Protein AF-A0A0C3BCN3-F1 (afdb_monomer_lite)

Foldseek 3Di:
DDWDKDWDADDPVRDTLDIDTDGDDDFDWDWDAAPLQKIWIDGQQAQKIWIFHDDPSDTHTDDMDGGPFGFRDKDKDFLLQADQQQQFLIWMFTDGDPDTDIDTDHDPDDDPAGDCSSFPWGFDPDAPDDPVCVVVVDDDDGDTHGPRVVSSDPDPDPPPDPPPPPDDDDDDDDDDDDDDDDDDDDDDPPDDDDDDDDDDDDDDDDDDDDDDDDDDDDDDDDDDDDDDDDDDDDDDDDCPVVVVVVVVVVVVVVVVVVVVVVVVVVPDDDPDPDD

pLDDT: mean 74.21, std 24.0, range [30.5, 97.56]

InterPro domains:
  IPR015505 Coronin [PTHR10856] (1-265)
  IPR015943 WD40/YVTN repeat-like-containing domain superfamily [G3DSA:2.130.10.10] (1-107)

Organism: Hebeloma cylindrosporum (NCBI:txid76867)

Secondary structure (DSSP, 8-state):
-PPEEEEEE-TTT--EEEEEEEES--SPEEEEE-TTSEEEEEETT-SEEEEEEEETTEEEEEEEEE-SSPPSEEEE--GGGS-GGGTEEEEEEEEETTEEEEEEEE-----SS--TTT-PPEEPSS-SS-HHHHHTT---PPPEE-STT--S-------------PPPPPPPPP----------------PPPPPPPPPPP-----PPP----------------------------S-HHHHHHHHHHHHHHHHHHHHHHHHHHTT--------

Structure (mmCIF, N/CA/C/O backbone):
data_AF-A0A0C3BCN3-F1
#
_entry.id   AF-A0A0C3BCN3-F1
#
loop_
_atom_site.group_PDB
_atom_site.id
_atom_site.type_symbol
_atom_site.label_atom_id
_atom_site.label_alt_id
_atom_site.label_comp_id
_atom_site.label_asym_id
_atom_site.label_entity_id
_atom_site.label_seq_id
_atom_site.pdbx_PDB_ins_code
_atom_site.Cartn_x
_atom_site.Cartn_y
_atom_site.Cartn_z
_atom_site.occupancy
_atom_site.B_iso_or_equiv
_atom_site.auth_seq_id
_atom_site.auth_comp_id
_atom_site.auth_asym_id
_atom_site.auth_atom_id
_atom_site.pdbx_PDB_model_num
ATOM 1 N N . MET A 1 1 ? 2.610 22.798 -14.052 1.00 59.44 1 MET A N 1
ATOM 2 C CA . MET A 1 1 ? 2.657 21.360 -13.710 1.00 59.44 1 MET A CA 1
ATOM 3 C C . MET A 1 1 ? 1.713 21.093 -12.558 1.00 59.44 1 MET A C 1
ATOM 5 O O . MET A 1 1 ? 1.619 21.948 -11.689 1.00 59.44 1 MET A O 1
ATOM 9 N N . SER A 1 2 ? 1.041 19.941 -12.557 1.00 86.56 2 SER A N 1
ATOM 10 C CA . SER A 1 2 ? 0.299 19.433 -11.399 1.00 86.56 2 SER A CA 1
ATOM 11 C C . SER A 1 2 ? 1.211 18.481 -10.624 1.00 86.56 2 SER A C 1
ATOM 13 O O . SER A 1 2 ? 1.765 17.568 -11.228 1.00 86.56 2 SER A O 1
ATOM 15 N N . GLU A 1 3 ? 1.396 18.703 -9.325 1.00 93.75 3 GLU A N 1
ATOM 16 C CA . GLU A 1 3 ? 2.162 17.804 -8.452 1.00 93.75 3 GLU A CA 1
ATOM 17 C C . GLU A 1 3 ? 1.235 16.722 -7.882 1.00 93.75 3 GLU A C 1
ATOM 19 O O . GLU A 1 3 ? 0.098 17.007 -7.502 1.00 93.75 3 GLU A O 1
ATOM 24 N N . ARG A 1 4 ? 1.714 15.478 -7.820 1.00 95.50 4 ARG A N 1
ATOM 25 C CA . ARG A 1 4 ? 1.057 14.381 -7.106 1.00 95.50 4 ARG A CA 1
ATOM 26 C C . ARG A 1 4 ? 1.504 14.403 -5.655 1.00 95.50 4 ARG A C 1
ATOM 28 O O . ARG A 1 4 ? 2.694 14.517 -5.379 1.00 95.50 4 ARG A O 1
ATOM 35 N N . GLN A 1 5 ? 0.559 14.259 -4.738 1.00 95.44 5 GLN A N 1
ATOM 36 C CA . GLN A 1 5 ? 0.808 14.327 -3.302 1.00 95.44 5 GLN A CA 1
ATOM 37 C C . GLN A 1 5 ? 0.113 13.162 -2.595 1.00 95.44 5 GLN A C 1
ATOM 39 O O . GLN A 1 5 ? -0.879 12.628 -3.097 1.00 95.44 5 GLN A O 1
ATOM 44 N N . VAL A 1 6 ? 0.622 12.783 -1.425 1.00 95.69 6 VAL A N 1
ATOM 45 C CA . VAL A 1 6 ? -0.060 11.877 -0.493 1.00 95.69 6 VAL A CA 1
ATOM 46 C C . VAL A 1 6 ? -0.229 12.579 0.848 1.00 95.69 6 VAL A C 1
ATOM 48 O O . VAL A 1 6 ? 0.699 13.215 1.353 1.00 95.69 6 VAL A O 1
ATOM 51 N N . GLY A 1 7 ? -1.444 12.499 1.385 1.00 94.56 7 GLY A N 1
ATOM 52 C CA . GLY A 1 7 ? -1.840 13.105 2.647 1.00 94.56 7 GLY A CA 1
ATOM 53 C C . GLY A 1 7 ? -2.200 12.050 3.688 1.00 94.56 7 GLY A C 1
ATOM 54 O O . GLY A 1 7 ? -2.677 10.968 3.351 1.00 94.56 7 GLY A O 1
ATOM 55 N N . ILE A 1 8 ? -1.972 12.391 4.949 1.00 95.06 8 ILE A N 1
ATOM 56 C CA . ILE A 1 8 ? -2.384 11.644 6.135 1.00 95.06 8 ILE A CA 1
ATOM 57 C C . ILE A 1 8 ? -3.398 12.521 6.865 1.00 95.06 8 ILE A C 1
ATOM 59 O O . ILE A 1 8 ? -3.162 13.719 7.060 1.00 95.06 8 ILE A O 1
ATOM 63 N N . TRP A 1 9 ? -4.527 11.936 7.252 1.00 94.94 9 TRP A N 1
ATOM 64 C CA . TRP A 1 9 ? -5.606 12.638 7.938 1.00 94.94 9 TRP A CA 1
ATOM 65 C C . TRP A 1 9 ? -6.004 11.900 9.205 1.00 94.94 9 TRP A C 1
ATOM 67 O O . TRP A 1 9 ? -6.068 10.672 9.226 1.00 94.94 9 TRP A O 1
ATOM 77 N N . GLU A 1 10 ? -6.314 12.666 10.242 1.00 93.81 10 GLU A N 1
ATOM 78 C CA . GLU A 1 10 ? -6.920 12.150 11.462 1.00 93.81 10 GLU A CA 1
ATOM 79 C C . GLU A 1 10 ? -8.433 11.992 11.232 1.00 93.81 10 GLU A C 1
ATOM 81 O O . GLU A 1 10 ? -9.080 12.875 10.677 1.00 93.81 10 GLU A O 1
ATOM 86 N N . THR A 1 11 ? -9.007 10.836 11.573 1.00 92.06 11 THR A N 1
ATOM 87 C CA . THR A 1 11 ? -10.367 10.482 11.119 1.00 92.06 11 THR A CA 1
ATOM 88 C C . THR A 1 11 ? -11.507 11.176 11.870 1.00 92.06 11 THR A C 1
ATOM 90 O O . THR A 1 11 ? -12.579 11.345 11.293 1.00 92.06 11 THR A O 1
ATOM 93 N N . GLY A 1 12 ? -11.312 11.569 13.131 1.00 91.81 12 GLY A N 1
ATOM 94 C CA . GLY A 1 12 ? -12.350 12.186 13.956 1.00 91.81 12 GLY A CA 1
ATOM 95 C C . GLY A 1 12 ? -12.586 13.659 13.618 1.00 91.81 12 GLY A C 1
ATOM 96 O O . GLY A 1 12 ? -13.721 14.080 13.413 1.00 91.81 12 GLY A O 1
ATOM 97 N N . GLY A 1 13 ? -11.513 14.439 13.548 1.00 91.50 13 GLY A N 1
ATOM 98 C CA . GLY A 1 13 ? -11.490 15.867 13.240 1.00 91.50 13 GLY A CA 1
ATOM 99 C C . GLY A 1 13 ? -11.152 16.200 11.786 1.00 91.50 13 GLY A C 1
ATOM 100 O O . GLY A 1 13 ? -11.233 17.369 11.413 1.00 91.50 13 GLY A O 1
ATOM 101 N N . LEU A 1 14 ? -10.780 15.210 10.961 1.00 92.62 14 LEU A N 1
ATOM 102 C CA . LEU A 1 14 ? -10.383 15.381 9.550 1.00 92.62 14 LEU A CA 1
ATOM 103 C C . LEU A 1 14 ? -9.204 16.344 9.356 1.00 92.62 14 LEU A C 1
ATOM 105 O O . LEU A 1 14 ? -8.987 16.885 8.267 1.00 92.62 14 LEU A O 1
ATOM 109 N N . ALA A 1 15 ? -8.422 16.556 10.415 1.00 94.81 15 ALA A N 1
ATOM 110 C CA . ALA A 1 15 ? -7.247 17.402 10.368 1.00 94.81 15 ALA A CA 1
ATOM 111 C C . ALA A 1 15 ? -6.189 16.759 9.462 1.00 94.81 15 ALA A C 1
ATOM 113 O O . ALA A 1 15 ? -5.913 15.561 9.558 1.00 94.81 15 ALA A O 1
ATOM 114 N N . ASN A 1 16 ? -5.585 17.555 8.574 1.00 94.25 16 ASN A N 1
ATOM 115 C CA . ASN A 1 16 ? -4.431 17.101 7.806 1.00 94.25 16 ASN A CA 1
ATOM 116 C C . ASN A 1 16 ? -3.224 17.009 8.741 1.00 94.25 16 ASN A C 1
ATOM 118 O O . ASN A 1 16 ? -2.750 18.023 9.247 1.00 94.25 16 ASN A O 1
ATOM 122 N N . VAL A 1 17 ? -2.752 15.787 8.960 1.00 94.12 17 VAL A N 1
ATOM 123 C CA . VAL A 1 17 ? -1.605 15.486 9.820 1.00 94.12 17 VAL A CA 1
ATOM 124 C C . VAL A 1 17 ? -0.315 15.798 9.073 1.00 94.12 17 VAL A C 1
ATOM 126 O O . VAL A 1 17 ? 0.560 16.512 9.560 1.00 94.12 17 VAL A O 1
ATOM 129 N N . LYS A 1 18 ? -0.215 15.295 7.840 1.00 93.00 18 LYS A N 1
ATOM 130 C CA . LYS A 1 18 ? 0.952 15.481 6.984 1.00 93.00 18 LYS A CA 1
ATOM 131 C C . LYS A 1 18 ? 0.544 15.400 5.525 1.00 93.00 18 LYS A C 1
ATOM 133 O O . LYS A 1 18 ? -0.332 14.621 5.1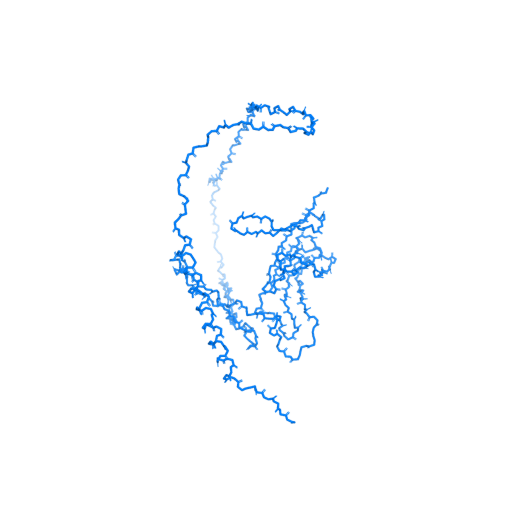67 1.00 93.00 18 LYS A O 1
ATOM 138 N N . THR A 1 19 ? 1.224 16.157 4.675 1.00 94.81 19 THR A N 1
ATOM 139 C CA . THR A 1 19 ? 1.173 15.989 3.221 1.00 94.81 19 THR A CA 1
ATOM 140 C C . THR A 1 19 ? 2.598 15.989 2.689 1.00 94.81 19 THR A C 1
ATOM 142 O O . THR A 1 19 ? 3.406 16.827 3.096 1.00 94.81 19 THR A O 1
ATOM 145 N N . ILE A 1 20 ? 2.920 15.039 1.813 1.00 93.94 20 ILE A N 1
ATOM 146 C CA . ILE A 1 20 ? 4.212 14.964 1.123 1.00 93.94 20 ILE A CA 1
ATOM 147 C C . ILE A 1 20 ? 3.994 14.977 -0.394 1.00 93.94 20 ILE A C 1
ATOM 149 O O . ILE A 1 20 ? 3.036 14.390 -0.904 1.00 93.94 20 ILE A O 1
ATOM 153 N N . GLY A 1 21 ? 4.886 15.662 -1.108 1.00 94.06 21 GLY A N 1
ATOM 154 C CA . GLY A 1 21 ? 4.956 15.634 -2.567 1.00 94.06 21 GLY A CA 1
ATOM 155 C C . GLY A 1 21 ? 5.608 14.347 -3.068 1.00 94.06 21 GLY A C 1
ATOM 156 O O . GLY A 1 21 ? 6.519 13.820 -2.432 1.00 94.06 21 GLY A O 1
ATOM 157 N N . LEU A 1 22 ? 5.122 13.829 -4.195 1.00 93.50 22 LEU A N 1
ATOM 158 C CA . LEU A 1 22 ? 5.608 12.598 -4.820 1.00 93.50 22 LEU A CA 1
ATOM 159 C C . LEU A 1 22 ? 6.410 12.907 -6.088 1.00 93.50 22 LEU A C 1
ATOM 161 O O . LEU A 1 22 ? 7.619 12.703 -6.128 1.00 93.50 22 LEU A O 1
ATOM 165 N N . ASP A 1 23 ? 5.734 13.375 -7.140 1.00 92.12 23 ASP A N 1
ATOM 166 C CA . ASP A 1 23 ? 6.335 13.780 -8.414 1.00 92.12 23 ASP A CA 1
ATOM 167 C C . ASP A 1 23 ? 5.347 14.628 -9.240 1.00 92.12 23 ASP A C 1
ATOM 169 O O . ASP A 1 23 ? 4.285 15.009 -8.756 1.00 92.12 23 ASP A O 1
ATOM 173 N N . GLN A 1 24 ? 5.689 14.944 -10.492 1.00 92.62 24 GLN A N 1
ATOM 174 C CA . GLN A 1 24 ? 4.883 15.797 -11.380 1.00 92.62 24 GLN A CA 1
ATOM 175 C C . GLN A 1 24 ? 4.192 15.016 -12.512 1.00 92.62 24 GLN A C 1
ATOM 177 O O . GLN A 1 24 ? 3.897 15.575 -13.571 1.00 92.62 24 GLN A O 1
ATOM 182 N N . SER A 1 25 ? 3.966 13.714 -12.323 1.00 90.12 25 SER A N 1
ATOM 183 C CA . SER A 1 25 ? 3.308 12.869 -13.328 1.00 90.12 25 SER A CA 1
ATOM 184 C C . SER A 1 25 ? 1.788 13.065 -13.315 1.00 90.12 25 SER A C 1
ATOM 186 O O . SER A 1 25 ? 1.208 13.515 -12.332 1.00 90.12 25 SER A O 1
ATOM 188 N N . ALA A 1 26 ? 1.114 12.696 -14.406 1.00 88.94 26 ALA A N 1
ATOM 189 C CA . ALA A 1 26 ? -0.340 12.855 -14.529 1.00 88.94 26 ALA A CA 1
ATOM 190 C C . ALA A 1 26 ? -1.153 11.634 -14.049 1.00 88.94 26 ALA A C 1
ATOM 192 O O . ALA A 1 26 ? -2.366 11.734 -13.874 1.00 88.94 26 ALA A O 1
ATOM 193 N N . GLY A 1 27 ? -0.515 10.472 -13.868 1.00 88.88 27 GLY A N 1
ATOM 194 C CA . GLY A 1 27 ? -1.201 9.234 -13.490 1.00 88.88 27 GLY A CA 1
ATOM 195 C C . GLY A 1 27 ? -1.770 9.293 -12.071 1.00 88.88 27 GLY A C 1
ATOM 196 O O . GLY A 1 27 ? -1.086 9.717 -11.140 1.00 88.88 27 GLY A O 1
ATOM 197 N N . VAL A 1 28 ? -3.006 8.825 -11.877 1.00 93.06 28 VAL A N 1
ATOM 198 C CA . VAL A 1 28 ? -3.598 8.693 -10.534 1.00 93.06 28 VAL A CA 1
ATOM 199 C C . VAL A 1 28 ? -2.822 7.643 -9.742 1.00 93.06 28 VAL A C 1
ATOM 201 O O . VAL A 1 28 ? -2.705 6.501 -10.190 1.00 93.06 28 VAL A O 1
ATOM 204 N N . VAL A 1 29 ? -2.312 8.029 -8.572 1.00 94.56 29 VAL A N 1
ATOM 205 C CA . VAL A 1 29 ? -1.591 7.136 -7.655 1.00 94.56 29 VAL A CA 1
ATOM 206 C C . VAL A 1 29 ? -2.593 6.299 -6.868 1.00 94.56 29 VAL A C 1
ATOM 208 O O . VAL A 1 29 ? -3.535 6.833 -6.288 1.00 94.56 29 VAL A O 1
ATOM 211 N N . MET A 1 30 ? -2.378 4.987 -6.837 1.00 95.31 30 MET A N 1
ATOM 212 C CA . MET A 1 30 ? -3.157 4.044 -6.042 1.00 95.31 30 MET A CA 1
ATOM 213 C C . MET A 1 30 ? -2.364 3.671 -4.780 1.00 95.31 30 MET A C 1
ATOM 215 O O . MET A 1 30 ? -1.216 3.232 -4.910 1.00 95.31 30 MET A O 1
ATOM 219 N N . PRO A 1 31 ? -2.948 3.844 -3.580 1.00 96.25 31 PRO A N 1
ATOM 220 C CA . PRO A 1 31 ? -2.337 3.412 -2.333 1.00 96.25 31 PRO A CA 1
ATOM 221 C C . PRO A 1 31 ? -2.642 1.939 -2.038 1.00 96.25 31 PRO A C 1
ATOM 223 O O . PRO A 1 31 ? -3.787 1.498 -2.136 1.00 96.25 31 PRO A O 1
ATOM 226 N N . PHE A 1 32 ? -1.626 1.193 -1.612 1.00 96.56 32 PHE A N 1
ATOM 227 C CA . PHE A 1 32 ? -1.753 -0.173 -1.110 1.00 96.56 32 PHE A CA 1
ATOM 228 C C . PHE A 1 32 ? -1.087 -0.263 0.261 1.00 96.56 32 PHE A C 1
ATOM 230 O O . PHE A 1 32 ? 0.132 -0.160 0.387 1.00 96.56 32 PHE A O 1
ATOM 237 N N . TRP A 1 33 ? -1.907 -0.427 1.294 1.00 95.19 33 TRP A N 1
ATOM 238 C CA . TRP A 1 33 ? -1.451 -0.554 2.674 1.00 95.19 33 TRP A CA 1
ATOM 239 C C . TRP A 1 33 ? -1.149 -2.010 3.024 1.00 95.19 33 TRP A C 1
ATOM 241 O O . TRP A 1 33 ? -1.854 -2.922 2.586 1.00 95.19 33 TRP A O 1
ATOM 251 N N . THR A 1 34 ? -0.139 -2.225 3.861 1.00 92.75 34 THR A N 1
ATOM 252 C CA . THR A 1 34 ? 0.204 -3.541 4.411 1.00 92.75 34 THR A CA 1
ATOM 253 C C . THR A 1 34 ? 0.256 -3.485 5.932 1.00 92.75 34 THR A C 1
ATOM 255 O O . THR A 1 34 ? 0.581 -2.448 6.502 1.00 92.75 34 THR A O 1
ATOM 258 N N . ASP A 1 35 ? -0.004 -4.600 6.624 1.00 87.94 35 ASP A N 1
ATOM 259 C CA . ASP A 1 35 ? 0.036 -4.607 8.096 1.00 87.94 35 ASP A CA 1
ATOM 260 C C . ASP A 1 35 ? 1.471 -4.524 8.679 1.00 87.94 35 ASP A C 1
ATOM 262 O O . ASP A 1 35 ? 1.653 -4.737 9.869 1.00 87.94 35 ASP A O 1
ATOM 266 N N . ASN A 1 36 ? 2.496 -4.276 7.851 1.00 90.56 36 ASN A N 1
ATOM 267 C CA . ASN A 1 36 ? 3.863 -3.939 8.285 1.00 90.56 36 ASN A CA 1
ATOM 268 C C . ASN A 1 36 ? 4.066 -2.419 8.349 1.00 90.56 36 ASN A C 1
ATOM 270 O O . ASN A 1 36 ? 5.195 -1.953 8.332 1.00 90.56 36 ASN A O 1
ATOM 274 N N . ASN A 1 37 ? 2.971 -1.651 8.337 1.00 94.25 37 ASN A N 1
ATOM 275 C CA . ASN A 1 37 ? 2.967 -0.194 8.237 1.00 94.25 37 ASN A CA 1
ATOM 276 C C . ASN A 1 37 ? 3.669 0.336 6.980 1.00 94.25 37 ASN A C 1
ATOM 278 O O . ASN A 1 37 ? 4.135 1.468 6.957 1.00 94.25 37 ASN A O 1
ATOM 282 N N . ILE A 1 38 ? 3.725 -0.462 5.910 1.00 96.12 38 ILE A N 1
ATOM 283 C CA . ILE A 1 38 ? 4.302 -0.032 4.636 1.00 96.12 38 ILE A CA 1
ATOM 284 C C . ILE A 1 38 ? 3.177 0.330 3.674 1.00 96.12 38 ILE A C 1
ATOM 286 O O . ILE A 1 38 ? 2.283 -0.483 3.400 1.00 96.12 38 ILE A O 1
ATOM 290 N N . LEU A 1 39 ? 3.257 1.546 3.143 1.00 97.25 39 LEU A N 1
ATOM 291 C CA . LEU A 1 39 ? 2.395 2.089 2.107 1.00 97.25 39 LEU A CA 1
ATOM 292 C C . LEU A 1 39 ? 3.103 2.008 0.755 1.00 97.25 39 LEU A C 1
ATOM 294 O O . LEU A 1 39 ? 4.073 2.725 0.517 1.00 97.25 39 LEU A O 1
ATOM 298 N N . PHE A 1 40 ? 2.579 1.188 -0.151 1.00 97.50 40 PHE A N 1
ATOM 299 C CA . PHE A 1 40 ? 3.011 1.139 -1.544 1.00 97.50 40 PHE A CA 1
ATOM 300 C C . PHE A 1 40 ? 2.161 2.092 -2.385 1.00 97.50 40 PHE A C 1
ATOM 302 O O . PHE A 1 40 ? 0.932 2.079 -2.317 1.00 97.50 40 PHE A O 1
ATOM 309 N N . LEU A 1 41 ? 2.816 2.903 -3.205 1.00 96.56 41 LEU A N 1
ATOM 310 C CA . LEU A 1 41 ? 2.214 3.890 -4.086 1.00 96.56 41 LEU A CA 1
ATOM 311 C C . LEU A 1 41 ? 2.597 3.581 -5.525 1.00 96.56 41 LEU A C 1
ATOM 313 O O . LEU A 1 41 ? 3.779 3.550 -5.875 1.00 96.56 41 LEU A O 1
ATOM 317 N N . ALA A 1 42 ? 1.592 3.392 -6.373 1.00 95.31 42 ALA A N 1
ATOM 318 C CA . ALA A 1 42 ? 1.829 3.186 -7.793 1.00 95.31 42 ALA A CA 1
ATOM 319 C C . ALA A 1 42 ? 0.643 3.670 -8.627 1.00 95.31 42 ALA A C 1
ATOM 321 O O . ALA A 1 42 ? -0.509 3.430 -8.270 1.00 95.31 42 ALA A O 1
ATOM 322 N N . GLY A 1 43 ? 0.902 4.338 -9.749 1.00 93.19 43 GLY A N 1
ATOM 323 C CA . GLY A 1 43 ? -0.136 4.836 -10.647 1.00 93.19 43 GLY A CA 1
ATOM 324 C C . GLY A 1 43 ? -0.192 4.087 -11.969 1.00 93.19 43 GLY A C 1
ATOM 325 O O . GLY A 1 43 ? 0.789 3.501 -12.422 1.00 93.19 43 GLY A O 1
ATOM 326 N N . LYS A 1 44 ? -1.356 4.070 -12.619 1.00 92.75 44 LYS A N 1
ATOM 327 C CA . LYS A 1 44 ? -1.438 3.556 -13.996 1.00 92.75 44 LYS A CA 1
ATOM 328 C C . LYS A 1 44 ? -0.597 4.444 -14.914 1.00 92.75 44 LYS A C 1
ATOM 330 O O . LYS A 1 44 ? -0.705 5.664 -14.844 1.00 92.75 44 LYS A O 1
ATOM 335 N N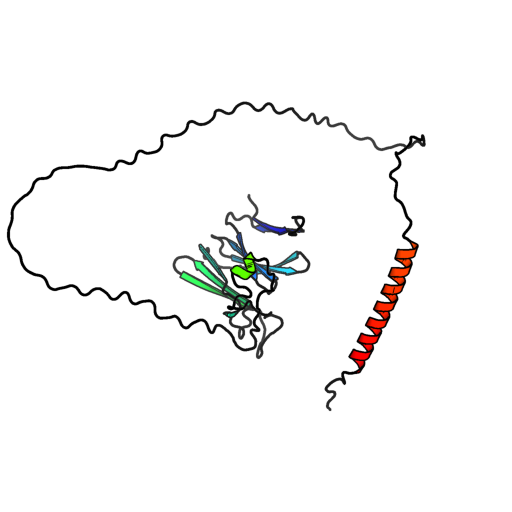 . GLY A 1 45 ? 0.199 3.827 -15.778 1.00 93.12 45 GLY A N 1
ATOM 336 C CA . GLY A 1 45 ? 1.165 4.515 -16.634 1.00 93.12 45 GLY A CA 1
ATOM 337 C C . GLY A 1 45 ? 2.532 4.742 -15.984 1.00 93.12 45 GLY A C 1
ATOM 338 O O . GLY A 1 45 ? 3.474 5.050 -16.707 1.00 93.12 45 GLY A O 1
ATOM 339 N N . ASP A 1 46 ? 2.669 4.538 -14.671 1.00 92.75 46 ASP A N 1
ATOM 340 C CA . ASP A 1 46 ? 3.966 4.621 -14.001 1.00 92.75 46 ASP A CA 1
ATOM 341 C C . ASP A 1 46 ? 4.785 3.345 -14.259 1.00 92.75 46 ASP A C 1
ATOM 343 O O . ASP A 1 46 ? 4.242 2.242 -14.372 1.00 92.75 46 ASP A O 1
ATOM 347 N N . GLY A 1 47 ? 6.106 3.494 -14.355 1.00 91.81 47 GLY A N 1
ATOM 348 C CA . GLY A 1 47 ? 7.044 2.368 -14.409 1.00 91.81 47 GLY A CA 1
ATOM 349 C C . GLY A 1 47 ? 7.566 1.950 -13.032 1.00 91.81 47 GLY A C 1
ATOM 350 O O . GLY A 1 47 ? 8.170 0.888 -12.899 1.00 91.81 47 GLY A O 1
ATOM 351 N N . ASN A 1 48 ? 7.345 2.769 -12.002 1.00 94.19 48 ASN A N 1
ATOM 352 C CA . ASN A 1 48 ? 7.864 2.551 -10.659 1.00 94.19 48 ASN A CA 1
ATOM 353 C C . ASN A 1 48 ? 6.769 2.328 -9.608 1.00 94.19 48 ASN A C 1
ATOM 355 O O . ASN A 1 48 ? 5.618 2.733 -9.764 1.00 94.19 48 ASN A O 1
ATOM 359 N N . ILE A 1 49 ? 7.168 1.687 -8.511 1.00 96.19 49 ILE A N 1
ATOM 360 C CA . ILE A 1 49 ? 6.369 1.499 -7.300 1.00 96.19 49 ILE A CA 1
ATOM 361 C C . ILE A 1 49 ? 7.191 2.071 -6.154 1.00 96.19 49 ILE A C 1
ATOM 363 O O . ILE A 1 49 ? 8.258 1.545 -5.844 1.00 96.19 49 ILE A O 1
ATOM 367 N N . ARG A 1 50 ? 6.704 3.141 -5.531 1.00 96.19 50 ARG A N 1
ATOM 368 C CA . ARG A 1 50 ? 7.357 3.758 -4.369 1.00 96.19 50 ARG A CA 1
ATOM 369 C C . ARG A 1 50 ? 6.767 3.185 -3.103 1.00 96.19 50 ARG A C 1
ATOM 371 O O . ARG A 1 50 ? 5.570 2.907 -3.076 1.00 96.19 50 ARG A O 1
ATOM 378 N N . TYR A 1 51 ? 7.561 3.039 -2.059 1.00 97.06 51 TYR A N 1
ATOM 379 C CA . TYR A 1 51 ? 7.039 2.579 -0.783 1.00 97.06 51 TYR A CA 1
ATOM 380 C C . TYR A 1 51 ? 7.628 3.351 0.384 1.00 97.06 51 TYR A C 1
ATOM 382 O O . TYR A 1 51 ? 8.781 3.784 0.372 1.00 97.06 51 TYR A O 1
ATOM 390 N N . TYR A 1 52 ? 6.769 3.551 1.375 1.00 97.38 52 TYR A N 1
ATOM 391 C CA . TYR A 1 52 ? 7.029 4.360 2.549 1.00 97.38 52 TYR A CA 1
ATOM 392 C C . TYR A 1 52 ? 6.679 3.552 3.787 1.00 97.38 52 TYR A C 1
ATOM 394 O O . TYR A 1 52 ? 5.657 2.870 3.801 1.00 97.38 52 TYR A O 1
ATOM 402 N N . GLU A 1 53 ? 7.497 3.655 4.820 1.00 96.44 53 GLU A N 1
ATOM 403 C CA . GLU A 1 53 ? 7.155 3.192 6.157 1.00 96.44 53 GLU A CA 1
ATOM 404 C C . GLU A 1 53 ? 6.389 4.296 6.880 1.00 96.44 53 GLU A C 1
ATOM 406 O O . GLU A 1 53 ? 6.788 5.460 6.862 1.00 96.44 53 GLU A O 1
ATOM 411 N N . TYR A 1 54 ? 5.263 3.942 7.481 1.00 95.94 54 TYR A N 1
ATOM 412 C CA . TYR A 1 54 ? 4.514 4.820 8.357 1.00 95.94 54 TYR A CA 1
ATOM 413 C C . TYR A 1 54 ? 4.950 4.584 9.796 1.00 95.94 54 TYR A C 1
ATOM 415 O O . TYR A 1 54 ? 4.706 3.516 10.357 1.00 95.94 54 TYR A O 1
ATOM 423 N N . ASP A 1 55 ? 5.543 5.606 10.394 1.00 95.00 55 ASP A N 1
ATOM 424 C CA . ASP A 1 55 ? 5.874 5.620 11.810 1.00 95.00 55 ASP A CA 1
ATOM 425 C C . ASP A 1 55 ? 5.681 7.031 12.368 1.00 95.00 55 ASP A C 1
ATOM 427 O O . ASP A 1 55 ? 5.900 8.021 11.667 1.00 95.00 55 ASP A O 1
ATOM 431 N N . SER A 1 56 ? 5.241 7.128 13.624 1.00 93.25 56 SER A N 1
ATOM 432 C CA . SER A 1 56 ? 5.111 8.403 14.344 1.00 93.25 56 SER A CA 1
ATOM 433 C C . SER A 1 56 ? 4.422 9.513 13.521 1.00 93.25 56 SER A C 1
ATOM 435 O O . SER A 1 56 ? 4.937 10.626 13.382 1.00 93.25 56 SER A O 1
ATOM 437 N N . ASP A 1 57 ? 3.271 9.188 12.918 1.00 90.94 57 ASP A N 1
ATOM 438 C CA . ASP A 1 57 ? 2.450 10.090 12.091 1.00 90.94 57 ASP A CA 1
ATOM 439 C C . ASP A 1 57 ? 3.146 10.665 10.840 1.00 90.94 57 ASP A C 1
ATOM 441 O O . ASP A 1 57 ? 2.708 11.656 10.246 1.00 90.94 57 ASP A O 1
ATOM 445 N N . THR A 1 58 ? 4.228 10.020 10.398 1.00 93.00 58 THR A N 1
ATOM 446 C CA . THR A 1 58 ? 5.038 10.432 9.251 1.00 93.00 58 THR A CA 1
ATOM 447 C C . THR A 1 58 ? 5.281 9.263 8.296 1.00 93.00 58 THR A C 1
ATOM 449 O O . THR A 1 58 ? 5.393 8.111 8.698 1.00 93.00 58 THR A O 1
ATOM 452 N N . LEU A 1 59 ? 5.362 9.569 6.997 1.00 95.50 59 LEU A N 1
ATOM 453 C CA . LEU A 1 59 ? 5.782 8.623 5.962 1.00 95.50 59 LEU A CA 1
ATOM 454 C C . LEU A 1 59 ? 7.275 8.798 5.677 1.00 95.50 59 LEU A C 1
ATOM 456 O O . LEU A 1 59 ? 7.694 9.828 5.142 1.00 95.50 59 LEU A O 1
ATOM 460 N N . TYR A 1 60 ? 8.061 7.779 5.996 1.00 95.56 60 TYR A N 1
ATOM 461 C CA . TYR A 1 60 ? 9.484 7.690 5.698 1.00 95.56 60 TYR A CA 1
ATOM 462 C C . TYR A 1 60 ? 9.681 6.952 4.381 1.00 95.56 60 TYR A C 1
ATOM 464 O O . TYR A 1 60 ? 9.213 5.830 4.214 1.00 95.56 60 TYR A O 1
ATOM 472 N N . ALA A 1 61 ? 10.349 7.583 3.416 1.00 95.44 61 ALA A N 1
ATOM 473 C CA . ALA A 1 61 ? 10.654 6.930 2.148 1.00 95.44 61 ALA A CA 1
ATOM 474 C C . ALA A 1 61 ? 11.609 5.755 2.391 1.00 95.44 61 ALA A C 1
ATOM 476 O O . ALA A 1 61 ? 12.679 5.951 2.964 1.00 95.44 61 ALA A O 1
ATOM 477 N N . LEU A 1 62 ? 11.216 4.559 1.950 1.00 95.25 62 LEU A N 1
ATOM 478 C CA . LEU A 1 62 ? 12.065 3.376 2.017 1.00 95.25 62 LEU A CA 1
ATOM 479 C C . LEU A 1 62 ? 12.894 3.274 0.738 1.00 95.25 62 LEU A C 1
ATOM 481 O O . LEU A 1 62 ? 14.092 3.534 0.755 1.00 95.25 62 LEU A O 1
ATOM 485 N N . ASP A 1 63 ? 12.248 2.917 -0.371 1.00 95.81 63 ASP A N 1
ATOM 486 C CA . ASP A 1 63 ? 12.883 2.767 -1.679 1.00 95.81 63 ASP A CA 1
ATOM 487 C C . ASP A 1 63 ? 11.802 2.733 -2.785 1.00 95.81 63 ASP A C 1
ATOM 489 O O . ASP A 1 63 ? 10.600 2.898 -2.527 1.00 95.81 63 ASP A O 1
ATOM 493 N N . GLU A 1 64 ? 12.218 2.565 -4.037 1.00 95.25 64 GLU A N 1
ATOM 494 C CA . GLU A 1 64 ? 11.332 2.413 -5.181 1.00 95.25 64 GLU A CA 1
ATOM 495 C C . GLU A 1 64 ? 11.757 1.263 -6.102 1.00 95.25 64 GLU A C 1
ATOM 497 O O . GLU A 1 64 ? 12.888 1.171 -6.578 1.00 95.25 64 GLU A O 1
ATOM 502 N N . HIS A 1 65 ? 10.797 0.408 -6.448 1.00 96.12 65 HIS A N 1
ATOM 503 C CA . HIS A 1 65 ? 10.976 -0.547 -7.532 1.00 96.12 65 HIS A CA 1
ATOM 504 C C . HIS A 1 65 ? 10.856 0.198 -8.862 1.00 96.12 65 HIS A C 1
ATOM 506 O O . HIS A 1 65 ? 9.871 0.903 -9.074 1.00 96.12 65 HIS A O 1
ATOM 512 N N . LYS A 1 66 ? 11.819 0.026 -9.774 1.00 94.69 66 LYS A N 1
ATOM 513 C CA . LYS A 1 66 ? 11.836 0.671 -11.096 1.00 94.69 66 LYS A CA 1
ATOM 514 C C . LYS A 1 66 ? 11.723 -0.359 -12.207 1.00 94.69 66 LYS A C 1
ATOM 516 O O . LYS A 1 66 ? 12.453 -1.343 -12.225 1.00 94.69 66 LYS A O 1
ATOM 521 N N . SER A 1 67 ? 10.878 -0.064 -13.183 1.00 92.62 67 SER A N 1
ATOM 522 C CA . SER A 1 67 ? 10.750 -0.813 -14.426 1.00 92.62 67 SER A CA 1
ATOM 523 C C . SER A 1 67 ? 10.549 0.161 -15.588 1.00 92.62 67 SER A C 1
ATOM 525 O O . SER A 1 67 ? 9.990 1.245 -15.416 1.00 92.62 67 SER A O 1
ATOM 527 N N . SER A 1 68 ? 11.017 -0.212 -16.779 1.00 92.50 68 SER A N 1
ATOM 528 C CA . SER A 1 68 ? 10.772 0.549 -18.011 1.00 92.50 68 SER A CA 1
ATOM 529 C C . SER A 1 68 ? 9.329 0.421 -18.492 1.00 92.50 68 SER A C 1
ATOM 531 O O . SER A 1 68 ? 8.827 1.301 -19.187 1.00 92.50 68 SER A O 1
ATOM 533 N N . GLU A 1 69 ? 8.664 -0.677 -18.129 1.00 93.75 69 GLU A N 1
ATOM 534 C CA . GLU A 1 69 ? 7.345 -1.014 -18.643 1.00 93.75 69 GLU A CA 1
ATOM 535 C C . GLU A 1 69 ? 6.247 -0.332 -17.819 1.00 93.75 69 GLU A C 1
ATOM 537 O O . GLU A 1 69 ? 6.121 -0.624 -16.620 1.00 93.75 69 GLU A O 1
ATOM 542 N N . PRO A 1 70 ? 5.414 0.528 -18.434 1.00 94.00 70 PRO A N 1
ATOM 543 C CA . PRO A 1 70 ? 4.341 1.212 -17.730 1.00 94.00 70 PRO A CA 1
ATOM 544 C C . PRO A 1 70 ? 3.258 0.218 -17.304 1.00 94.00 70 PRO A C 1
ATOM 546 O O . PRO A 1 70 ? 2.761 -0.588 -18.101 1.00 94.00 70 PRO A O 1
ATOM 549 N N . GLN A 1 71 ? 2.842 0.290 -16.043 1.00 94.50 71 GLN A N 1
ATOM 550 C CA . GLN A 1 71 ? 1.804 -0.595 -15.524 1.00 94.50 71 GLN A CA 1
ATOM 551 C C . GLN A 1 71 ? 0.399 -0.164 -15.974 1.00 94.50 71 GLN A C 1
ATOM 553 O O . GLN A 1 71 ? 0.023 1.007 -15.917 1.00 94.50 71 GLN A O 1
ATOM 558 N N . ARG A 1 72 ? -0.428 -1.128 -16.384 1.00 94.50 72 ARG A N 1
ATOM 559 C CA . ARG A 1 72 ? -1.859 -0.943 -16.703 1.00 94.50 72 ARG A CA 1
ATOM 560 C C . ARG A 1 72 ? -2.758 -1.129 -15.480 1.00 94.50 72 ARG A C 1
ATOM 562 O O . ARG A 1 72 ? -3.877 -0.617 -15.435 1.00 94.50 72 ARG A O 1
ATOM 569 N N . GLY A 1 73 ? -2.264 -1.858 -14.487 1.00 93.06 73 GLY A N 1
ATOM 570 C CA . GLY A 1 73 ? -2.936 -2.145 -13.230 1.00 93.06 73 GLY A CA 1
ATOM 571 C C . GLY A 1 73 ? -2.040 -2.981 -12.329 1.00 93.06 73 GLY A C 1
ATOM 572 O O . GLY A 1 73 ? -1.024 -3.512 -12.777 1.00 93.06 73 GLY A O 1
ATOM 573 N N . MET A 1 74 ? -2.418 -3.081 -11.060 1.00 94.25 74 MET A N 1
ATOM 574 C CA . MET A 1 74 ? -1.672 -3.843 -10.072 1.00 94.25 74 MET A CA 1
ATOM 575 C C . MET A 1 74 ? -2.594 -4.279 -8.936 1.00 94.25 74 MET A C 1
ATOM 577 O O . MET A 1 74 ? -3.538 -3.566 -8.593 1.00 94.25 74 MET A O 1
ATOM 581 N N . CYS A 1 75 ? -2.304 -5.430 -8.345 1.00 95.75 75 CYS A N 1
ATOM 582 C CA . CYS A 1 75 ? -2.876 -5.854 -7.074 1.00 95.75 75 CYS A CA 1
ATOM 583 C C . CYS A 1 75 ? -1.793 -6.473 -6.192 1.00 95.75 75 CYS A C 1
ATOM 585 O O . CYS A 1 75 ? -0.751 -6.899 -6.689 1.00 95.75 75 CYS A O 1
ATOM 587 N N . PHE A 1 76 ? -2.048 -6.524 -4.889 1.00 95.75 76 PHE A N 1
ATOM 588 C CA . PHE A 1 76 ? -1.168 -7.177 -3.929 1.00 95.75 76 PHE A CA 1
ATOM 589 C C . PHE A 1 76 ? -1.752 -8.515 -3.494 1.00 95.75 76 PHE A C 1
ATOM 591 O O . PHE A 1 76 ? -2.961 -8.664 -3.310 1.00 95.75 76 PHE A O 1
ATOM 598 N N . LEU A 1 77 ? -0.869 -9.493 -3.336 1.00 94.62 77 LEU A N 1
ATOM 599 C CA . LEU A 1 77 ? -1.198 -10.803 -2.810 1.00 94.62 77 LEU A CA 1
ATOM 600 C C . LEU A 1 77 ? -1.522 -10.693 -1.305 1.00 94.62 77 LEU A C 1
ATOM 602 O O . LEU A 1 77 ? -0.823 -9.970 -0.589 1.00 94.62 77 LEU A O 1
ATOM 606 N N . PRO A 1 78 ? -2.548 -11.400 -0.790 1.00 92.94 78 PRO A N 1
ATOM 607 C CA . PRO A 1 78 ? -2.822 -11.420 0.641 1.00 92.94 78 PRO A CA 1
ATOM 608 C C . PRO A 1 78 ? -1.646 -12.018 1.414 1.00 92.94 78 PRO A C 1
ATOM 610 O O . PRO A 1 78 ? -1.031 -12.992 0.980 1.00 92.94 78 PRO A O 1
ATOM 613 N N . ARG A 1 79 ? -1.393 -11.490 2.615 1.00 90.44 79 ARG A N 1
ATOM 614 C CA . ARG A 1 79 ? -0.249 -11.876 3.454 1.00 90.44 79 ARG A CA 1
ATOM 615 C C . ARG A 1 79 ? -0.129 -13.385 3.697 1.00 90.44 79 ARG A C 1
ATOM 617 O O . ARG A 1 79 ? 0.968 -13.924 3.648 1.00 90.44 79 ARG A O 1
ATOM 624 N N . ARG A 1 80 ? -1.256 -14.078 3.898 1.00 91.06 80 ARG A N 1
ATOM 625 C CA . ARG A 1 80 ? -1.304 -15.542 4.106 1.00 91.06 80 ARG A CA 1
ATOM 626 C C . ARG A 1 80 ? -0.745 -16.362 2.938 1.00 91.06 80 ARG A C 1
ATOM 628 O O . ARG A 1 80 ? -0.556 -17.560 3.085 1.00 91.06 80 ARG A O 1
ATOM 635 N N . ALA A 1 81 ? -0.542 -15.747 1.778 1.00 91.06 81 ALA A N 1
ATOM 636 C CA . ALA A 1 81 ? -0.044 -16.395 0.573 1.00 91.06 81 ALA A CA 1
ATOM 637 C C . ALA A 1 81 ? 1.403 -15.994 0.229 1.00 91.06 81 ALA A C 1
ATOM 639 O O . ALA A 1 81 ? 1.920 -16.415 -0.806 1.00 91.06 81 ALA A O 1
ATOM 640 N N . LEU A 1 82 ? 2.037 -15.155 1.054 1.00 92.19 82 LEU A N 1
ATOM 641 C CA . LEU A 1 82 ? 3.427 -14.749 0.873 1.00 92.19 82 LEU A CA 1
ATOM 642 C C . LEU A 1 82 ? 4.378 -15.874 1.272 1.00 92.19 82 LEU A C 1
ATOM 644 O O . LEU A 1 82 ? 4.060 -16.733 2.098 1.00 92.19 82 LEU A O 1
ATOM 648 N N . ARG A 1 83 ? 5.575 -15.857 0.690 1.00 91.44 83 ARG A N 1
ATOM 649 C CA . ARG A 1 83 ? 6.613 -16.832 0.993 1.00 91.44 83 ARG A CA 1
ATOM 650 C C . ARG A 1 83 ? 7.449 -16.375 2.185 1.00 91.44 83 ARG A C 1
ATOM 652 O O . ARG A 1 83 ? 8.433 -15.654 2.056 1.00 91.44 83 ARG A O 1
ATOM 659 N N . ILE A 1 84 ? 7.072 -16.887 3.348 1.00 90.25 84 ILE A N 1
ATOM 660 C CA . ILE A 1 84 ? 7.698 -16.581 4.639 1.00 90.25 84 ILE A CA 1
ATOM 661 C C . ILE A 1 84 ? 9.186 -16.963 4.669 1.00 90.25 84 ILE A C 1
ATOM 663 O O . ILE A 1 84 ? 9.998 -16.211 5.200 1.00 90.25 84 ILE A O 1
ATOM 667 N N . ALA A 1 85 ? 9.548 -18.096 4.054 1.00 88.38 85 ALA A N 1
ATOM 668 C CA . ALA A 1 85 ? 10.929 -18.586 3.998 1.00 88.38 85 ALA A CA 1
ATOM 669 C C . ALA A 1 85 ? 11.894 -17.608 3.303 1.00 88.38 85 ALA A C 1
ATOM 671 O O . ALA A 1 85 ? 13.060 -17.535 3.672 1.00 88.38 85 ALA A O 1
ATOM 672 N N . ASP A 1 86 ? 11.396 -16.813 2.352 1.00 90.81 86 ASP A N 1
ATOM 673 C CA . ASP A 1 86 ? 12.206 -15.846 1.604 1.00 90.81 86 ASP A CA 1
ATOM 674 C C . ASP A 1 86 ? 12.161 -14.446 2.245 1.00 90.81 86 ASP A C 1
ATOM 676 O O . ASP A 1 86 ? 12.590 -13.484 1.620 1.00 90.81 86 ASP A O 1
ATOM 680 N N . CYS A 1 87 ? 11.610 -14.294 3.458 1.00 93.31 87 CYS A N 1
ATOM 681 C CA . CYS A 1 87 ? 11.348 -12.988 4.086 1.00 93.31 87 CYS A CA 1
ATOM 682 C C . CYS A 1 87 ? 10.523 -12.036 3.194 1.00 93.31 87 CYS A C 1
ATOM 684 O O . CYS A 1 87 ? 10.726 -10.818 3.193 1.00 93.31 87 CYS A O 1
ATOM 686 N N . GLU A 1 88 ? 9.592 -12.590 2.413 1.00 94.12 88 GLU A N 1
ATOM 687 C CA . GLU A 1 88 ? 8.731 -11.818 1.523 1.00 94.12 88 GLU A CA 1
ATOM 688 C C . GLU A 1 88 ? 7.602 -11.135 2.305 1.00 94.12 88 GLU A C 1
ATOM 690 O O . GLU A 1 88 ? 6.692 -11.793 2.807 1.00 94.12 88 GLU A O 1
ATOM 695 N N . ILE A 1 89 ? 7.626 -9.804 2.361 1.00 94.56 89 ILE A N 1
ATOM 696 C CA . ILE A 1 89 ? 6.649 -8.997 3.112 1.00 94.56 89 ILE A CA 1
ATOM 697 C C . ILE A 1 89 ? 5.470 -8.518 2.264 1.00 94.56 89 ILE A C 1
ATOM 699 O O . ILE A 1 89 ? 4.416 -8.176 2.804 1.00 94.56 89 ILE A O 1
ATOM 703 N N . ALA A 1 90 ? 5.631 -8.498 0.942 1.00 95.94 90 ALA A N 1
ATOM 704 C CA . ALA A 1 90 ? 4.579 -8.162 -0.001 1.00 95.94 90 ALA A CA 1
ATOM 705 C C . ALA A 1 90 ? 4.895 -8.747 -1.381 1.00 95.94 90 ALA A C 1
ATOM 707 O O . ALA A 1 90 ? 6.056 -8.842 -1.773 1.00 95.94 90 ALA A O 1
ATOM 708 N N . ARG A 1 91 ? 3.855 -9.085 -2.147 1.00 96.62 91 ARG A N 1
ATOM 709 C CA . ARG A 1 91 ? 3.978 -9.434 -3.565 1.00 96.62 91 ARG A CA 1
ATOM 710 C C . ARG A 1 91 ? 2.947 -8.671 -4.366 1.00 96.62 91 ARG A C 1
ATOM 712 O O . ARG A 1 91 ? 1.754 -8.811 -4.102 1.00 96.62 91 ARG A O 1
ATOM 719 N N . ALA A 1 92 ? 3.395 -7.920 -5.357 1.00 96.75 92 ALA A N 1
ATOM 720 C CA . ALA A 1 92 ? 2.524 -7.291 -6.331 1.00 96.75 92 ALA A CA 1
ATOM 721 C C . ALA A 1 92 ? 2.413 -8.150 -7.596 1.00 96.75 92 ALA A C 1
ATOM 723 O O . ALA A 1 92 ? 3.384 -8.763 -8.025 1.00 96.75 92 ALA A O 1
ATOM 724 N N . TYR A 1 93 ? 1.238 -8.169 -8.218 1.00 96.88 93 TYR A N 1
ATOM 725 C CA . TYR A 1 93 ? 1.044 -8.652 -9.583 1.00 96.88 93 TYR A CA 1
ATOM 726 C C . TYR A 1 93 ? 0.799 -7.448 -10.480 1.00 96.88 93 TYR A C 1
ATOM 728 O O . TYR A 1 93 ? -0.300 -6.885 -10.505 1.00 96.88 93 TYR A O 1
ATOM 736 N N . LYS A 1 94 ? 1.846 -7.030 -11.186 1.00 96.06 94 LYS A N 1
ATOM 737 C CA . LYS A 1 94 ? 1.832 -5.896 -12.104 1.00 96.06 94 LYS A CA 1
ATOM 738 C C . LYS A 1 94 ? 1.365 -6.359 -13.476 1.00 96.06 94 LYS A C 1
ATOM 740 O O . LYS A 1 94 ? 1.951 -7.251 -14.078 1.00 96.06 94 LYS A O 1
ATOM 745 N N . VAL A 1 95 ? 0.328 -5.723 -14.006 1.00 96.31 95 VAL A N 1
ATOM 746 C CA . VAL A 1 95 ? -0.118 -5.945 -15.384 1.00 96.31 95 VAL A CA 1
ATOM 747 C C . VAL A 1 95 ? 0.599 -4.952 -16.287 1.00 96.31 95 VAL A C 1
ATOM 749 O O . VAL A 1 95 ? 0.450 -3.743 -16.110 1.00 96.31 95 VAL A O 1
ATOM 752 N N . HIS A 1 96 ? 1.331 -5.438 -17.281 1.00 94.19 96 HIS A N 1
ATOM 753 C CA . HIS A 1 96 ? 1.973 -4.609 -18.303 1.00 94.19 96 HIS A CA 1
ATOM 754 C C . HIS A 1 96 ? 1.874 -5.315 -19.662 1.00 94.19 96 HIS A C 1
ATOM 756 O O . HIS A 1 96 ? 1.867 -6.540 -19.731 1.00 94.19 96 HIS A O 1
ATOM 762 N N . GLY A 1 97 ? 1.723 -4.558 -20.755 1.00 92.06 97 GLY A N 1
ATOM 763 C CA . GLY A 1 97 ? 1.523 -5.144 -22.089 1.00 92.06 97 GLY A CA 1
ATOM 764 C C . GLY A 1 97 ? 0.401 -6.197 -22.119 1.00 92.06 97 GLY A C 1
ATOM 765 O O . GLY A 1 97 ? -0.766 -5.868 -21.884 1.00 92.06 97 GLY A O 1
ATOM 766 N N . SER A 1 98 ? 0.767 -7.449 -22.411 1.00 94.12 98 SER A N 1
ATOM 767 C CA . SER A 1 98 ? -0.107 -8.633 -22.404 1.00 94.12 98 SER A CA 1
ATOM 768 C C . SER A 1 98 ? 0.277 -9.669 -21.334 1.00 94.12 98 SER A C 1
ATOM 770 O O . SER A 1 98 ? -0.127 -10.825 -21.436 1.00 94.12 98 SER A O 1
ATOM 772 N N . SER A 1 99 ? 1.071 -9.279 -20.334 1.00 95.25 99 SER A N 1
ATOM 773 C CA . SER A 1 99 ? 1.610 -10.156 -19.292 1.00 95.25 99 SER A CA 1
ATOM 774 C C . SER A 1 99 ? 1.304 -9.654 -17.882 1.00 95.25 99 SER A C 1
ATOM 776 O O . SER A 1 99 ? 0.943 -8.495 -17.652 1.00 95.25 99 SER A O 1
ATOM 778 N N . ILE A 1 100 ? 1.443 -10.570 -16.925 1.00 96.69 100 ILE A N 1
ATOM 779 C CA . ILE A 1 100 ? 1.376 -10.290 -15.494 1.00 96.69 100 ILE A CA 1
ATOM 780 C C . ILE A 1 100 ? 2.742 -10.631 -14.905 1.00 96.69 100 ILE A C 1
ATOM 782 O O . ILE A 1 100 ? 3.181 -11.777 -14.975 1.00 96.69 100 ILE A O 1
ATOM 786 N N . GLU A 1 101 ? 3.401 -9.632 -14.337 1.00 95.81 101 GLU A N 1
ATOM 787 C CA . GLU A 1 101 ? 4.717 -9.726 -13.718 1.00 95.81 101 GLU A CA 1
ATOM 788 C C . GLU A 1 101 ? 4.562 -9.764 -12.187 1.00 95.81 101 GLU A C 1
ATOM 790 O O . GLU A 1 101 ? 4.051 -8.803 -11.599 1.00 95.81 101 GLU A O 1
ATOM 795 N N . PRO A 1 102 ? 4.950 -10.863 -11.515 1.00 96.31 102 PRO A N 1
ATOM 796 C CA . PRO A 1 102 ? 5.017 -10.901 -10.061 1.00 96.31 102 PRO A CA 1
ATOM 797 C C . PRO A 1 102 ? 6.263 -10.159 -9.559 1.00 96.31 102 PRO A C 1
ATOM 799 O O . PRO A 1 102 ? 7.383 -10.482 -9.944 1.00 96.31 102 PRO A O 1
ATOM 802 N N . ILE A 1 103 ? 6.071 -9.208 -8.648 1.00 96.75 103 ILE A N 1
ATOM 803 C CA . ILE A 1 103 ? 7.129 -8.417 -8.013 1.00 96.75 103 ILE A CA 1
ATOM 804 C C . ILE A 1 103 ? 7.110 -8.724 -6.518 1.00 96.75 103 ILE A C 1
ATOM 806 O O . ILE A 1 103 ? 6.155 -8.375 -5.823 1.00 96.75 103 ILE A O 1
ATOM 810 N N . ALA A 1 104 ? 8.148 -9.401 -6.033 1.00 96.19 104 ALA A N 1
ATOM 811 C CA . ALA A 1 104 ? 8.319 -9.725 -4.620 1.00 96.19 104 ALA A CA 1
ATOM 812 C C . ALA A 1 104 ? 9.110 -8.619 -3.908 1.00 96.19 104 ALA A C 1
ATOM 814 O O . ALA A 1 104 ? 10.181 -8.224 -4.366 1.00 96.19 104 ALA A O 1
ATOM 815 N N . PHE A 1 105 ? 8.597 -8.154 -2.773 1.00 96.38 105 PHE A N 1
ATOM 816 C CA . PHE A 1 105 ? 9.287 -7.242 -1.867 1.00 96.38 105 PHE A CA 1
ATOM 817 C C . PHE A 1 105 ? 9.811 -8.052 -0.685 1.00 96.38 105 PHE A C 1
ATOM 819 O O . PHE A 1 105 ? 9.035 -8.602 0.102 1.00 96.38 105 PHE A O 1
ATOM 826 N N . ILE A 1 106 ? 11.135 -8.154 -0.600 1.00 95.06 106 ILE A N 1
ATOM 827 C CA . ILE A 1 106 ? 11.841 -9.037 0.326 1.00 95.06 106 ILE A CA 1
ATOM 828 C C . ILE A 1 106 ? 12.684 -8.196 1.274 1.00 95.06 106 ILE A C 1
ATOM 830 O O . ILE A 1 106 ? 13.438 -7.326 0.836 1.00 95.06 106 ILE A O 1
ATOM 834 N N . VAL A 1 107 ? 12.588 -8.487 2.570 1.00 93.94 107 VAL A N 1
ATOM 835 C CA . VAL A 1 107 ? 13.510 -7.924 3.557 1.00 93.94 107 VAL A CA 1
ATOM 836 C C . VAL A 1 107 ? 14.819 -8.719 3.485 1.00 93.94 107 VAL A C 1
ATOM 838 O O . VAL A 1 107 ? 14.791 -9.937 3.671 1.00 93.94 107 VAL A O 1
ATOM 841 N N . PRO A 1 108 ? 15.977 -8.083 3.225 1.00 92.50 108 PRO A N 1
ATOM 842 C CA . PRO A 1 108 ? 17.243 -8.788 3.046 1.00 92.50 108 PRO A CA 1
ATOM 843 C C . PRO A 1 108 ? 17.777 -9.312 4.390 1.00 92.50 108 PRO A C 1
ATOM 845 O O . PRO A 1 108 ? 18.568 -8.654 5.064 1.00 92.50 108 PRO A O 1
ATOM 848 N N . ARG A 1 109 ? 17.351 -10.516 4.786 1.00 90.19 109 ARG A N 1
ATOM 849 C CA . ARG A 1 109 ? 17.817 -11.226 5.988 1.00 90.19 109 ARG A CA 1
ATOM 850 C C . ARG A 1 109 ? 18.314 -12.624 5.639 1.00 90.19 109 ARG A C 1
ATOM 852 O O . ARG A 1 109 ? 17.832 -13.255 4.705 1.00 90.19 109 ARG A O 1
ATOM 859 N N . LYS A 1 110 ? 19.266 -13.125 6.428 1.00 82.38 110 LYS A N 1
ATOM 860 C CA . LYS A 1 110 ? 19.591 -14.556 6.466 1.00 82.38 110 LYS A CA 1
ATOM 861 C C . LYS A 1 110 ? 18.627 -15.204 7.454 1.00 82.38 110 LYS A C 1
ATOM 863 O O . LYS A 1 110 ? 18.806 -15.038 8.656 1.00 82.38 110 LYS A O 1
ATOM 868 N N . ALA A 1 111 ? 17.577 -15.842 6.952 1.00 75.94 111 ALA A N 1
ATOM 869 C CA . ALA A 1 111 ? 16.569 -16.477 7.787 1.00 75.94 111 ALA A CA 1
ATOM 870 C C . ALA A 1 111 ? 16.621 -17.994 7.606 1.00 75.94 111 ALA A C 1
ATOM 872 O O . ALA A 1 111 ? 16.212 -18.513 6.573 1.00 75.94 111 ALA A O 1
ATOM 873 N N . ASP A 1 112 ? 17.095 -18.690 8.638 1.00 77.81 112 ASP A N 1
ATOM 874 C CA . ASP A 1 112 ? 16.969 -20.150 8.757 1.00 77.81 112 ASP A CA 1
ATOM 875 C C . ASP A 1 112 ? 15.704 -20.535 9.557 1.00 77.81 112 ASP A C 1
ATOM 877 O O . ASP A 1 112 ? 15.325 -21.702 9.639 1.00 77.81 112 ASP A O 1
ATOM 881 N N . SER A 1 113 ? 15.044 -19.539 10.161 1.00 86.44 113 SER A N 1
ATOM 882 C CA . SER A 1 113 ? 13.886 -19.679 11.044 1.00 86.44 113 SER A CA 1
ATOM 883 C C . SER A 1 113 ? 12.854 -18.569 10.820 1.00 86.44 113 SER A C 1
ATOM 885 O O . SER A 1 113 ? 13.148 -17.515 10.244 1.00 86.44 113 SER A O 1
ATOM 887 N N . PHE A 1 114 ? 11.629 -18.810 11.296 1.00 88.19 114 PHE A N 1
ATOM 888 C CA . PHE A 1 114 ? 10.523 -17.859 11.210 1.00 88.19 114 PHE A CA 1
ATOM 889 C C . PHE A 1 114 ? 10.861 -16.523 11.887 1.00 88.19 114 PHE A C 1
ATOM 891 O O . PHE A 1 114 ? 11.276 -16.490 13.044 1.00 88.19 114 PHE A O 1
ATOM 898 N N . GLN A 1 115 ? 10.647 -15.423 11.164 1.00 90.12 115 GLN A N 1
ATOM 899 C CA . GLN A 1 115 ? 10.920 -14.060 11.622 1.00 90.12 115 GLN A CA 1
ATOM 900 C C . GLN A 1 115 ? 9.618 -13.403 12.107 1.00 90.12 115 GLN A C 1
ATOM 902 O O . GLN A 1 115 ? 8.903 -12.770 11.330 1.00 90.12 115 GLN A O 1
ATOM 907 N N . SER A 1 116 ? 9.271 -13.584 13.381 1.00 89.94 116 SER A N 1
ATOM 908 C CA . SER A 1 116 ? 7.994 -13.101 13.933 1.00 89.94 116 SER A CA 1
ATOM 909 C C . SER A 1 116 ? 7.851 -11.576 13.947 1.00 89.94 116 SER A C 1
ATOM 911 O O . SER A 1 116 ? 6.730 -11.073 13.956 1.00 89.94 116 SER A O 1
ATOM 913 N N . ASP A 1 117 ? 8.957 -10.832 13.906 1.00 91.00 117 ASP A N 1
ATOM 914 C CA . ASP A 1 117 ? 8.967 -9.369 13.915 1.00 91.00 117 ASP A CA 1
ATOM 915 C C . ASP A 1 117 ? 8.501 -8.751 12.586 1.00 91.00 117 ASP A C 1
ATOM 917 O O . ASP A 1 117 ? 7.823 -7.727 12.594 1.00 91.00 117 ASP A O 1
ATOM 921 N N . ILE A 1 118 ? 8.802 -9.386 11.447 1.00 91.06 118 ILE A N 1
ATOM 922 C CA . ILE A 1 118 ? 8.375 -8.917 10.110 1.00 91.06 118 ILE A CA 1
ATOM 923 C C . ILE A 1 118 ? 7.073 -9.574 9.626 1.00 91.06 118 ILE A C 1
ATOM 925 O O . ILE A 1 118 ? 6.534 -9.211 8.575 1.00 91.06 118 ILE A O 1
ATOM 929 N N . PHE A 1 119 ? 6.565 -10.546 10.388 1.00 91.44 119 PHE A N 1
ATOM 930 C CA . PHE A 1 119 ? 5.339 -11.283 10.095 1.00 91.44 119 PHE A CA 1
ATOM 931 C C . PHE A 1 119 ? 4.319 -11.172 11.242 1.00 91.44 119 PHE A C 1
ATOM 933 O O . PHE A 1 119 ? 4.031 -12.172 11.905 1.00 91.44 119 PHE A O 1
ATOM 940 N N . PRO A 1 120 ? 3.698 -9.988 11.450 1.00 91.25 120 PRO A N 1
ATOM 941 C CA . PRO A 1 120 ? 2.586 -9.865 12.381 1.00 91.25 120 PRO A CA 1
ATOM 942 C C . PRO A 1 120 ? 1.408 -10.763 11.967 1.00 91.25 120 PRO A C 1
ATOM 944 O O . PRO A 1 120 ? 1.230 -11.017 10.763 1.00 91.25 120 PRO A O 1
ATOM 947 N N . PRO A 1 121 ? 0.545 -11.162 12.925 1.00 90.94 121 PRO A N 1
ATOM 948 C CA . PRO A 1 121 ? -0.606 -12.016 12.655 1.00 90.94 121 PRO A CA 1
ATOM 949 C C . PRO A 1 121 ? -1.463 -11.504 11.490 1.00 90.94 121 PRO A C 1
ATOM 951 O O . PRO A 1 121 ? -1.849 -10.333 11.434 1.00 90.94 121 PRO A O 1
ATOM 954 N N . ALA A 1 122 ? -1.763 -12.390 10.543 1.00 91.88 122 ALA A N 1
ATOM 955 C CA . ALA A 1 122 ? -2.468 -12.052 9.312 1.00 91.88 122 ALA A CA 1
ATOM 956 C C . ALA A 1 122 ? -3.994 -12.179 9.474 1.00 91.88 122 ALA A C 1
ATOM 958 O O . ALA A 1 122 ? -4.456 -13.010 10.256 1.00 91.88 122 ALA A O 1
ATOM 959 N N . PRO A 1 123 ? -4.810 -11.432 8.708 1.00 91.38 123 PRO A N 1
ATOM 960 C CA . PRO A 1 123 ? -6.258 -11.635 8.682 1.00 91.38 123 PRO A CA 1
ATOM 961 C C . PRO A 1 123 ? -6.639 -13.064 8.276 1.00 91.38 123 PRO A C 1
ATOM 963 O O . PRO A 1 123 ? -6.173 -13.575 7.251 1.00 91.38 123 PRO A O 1
ATOM 966 N N . SER A 1 124 ? -7.515 -13.691 9.061 1.00 90.69 124 SER A N 1
ATOM 967 C CA . SER A 1 124 ? -8.048 -15.028 8.786 1.00 90.69 124 SER A CA 1
ATOM 968 C C . SER A 1 124 ? -8.925 -15.055 7.527 1.00 90.69 124 SER A C 1
ATOM 970 O O . SER A 1 124 ? -9.420 -14.028 7.065 1.00 90.69 124 SER A O 1
ATOM 972 N N . ILE A 1 125 ? -9.123 -16.251 6.966 1.00 90.19 125 ILE A N 1
ATOM 973 C CA . ILE A 1 125 ? -10.179 -16.501 5.972 1.00 90.19 125 ILE A CA 1
ATOM 974 C C . ILE A 1 125 ? -11.569 -16.529 6.618 1.00 90.19 125 ILE A C 1
ATOM 976 O O . ILE A 1 125 ? -12.558 -16.190 5.975 1.00 90.19 125 ILE A O 1
ATOM 980 N N . GLU A 1 126 ? -11.626 -16.906 7.894 1.00 91.75 126 GLU A N 1
ATOM 981 C CA . GLU A 1 126 ? -12.868 -17.041 8.639 1.00 91.75 126 GLU A CA 1
ATOM 982 C C . GLU A 1 126 ? -13.380 -15.667 9.091 1.00 91.75 126 GLU A C 1
ATOM 984 O O . GLU A 1 126 ? -12.645 -14.934 9.766 1.00 91.75 126 GLU A O 1
ATOM 989 N N . PRO A 1 127 ? -14.642 -15.311 8.798 1.00 93.81 127 PRO A N 1
ATOM 990 C CA . PRO A 1 127 ? -15.211 -14.047 9.243 1.00 93.81 127 PRO A CA 1
ATOM 991 C C . PRO A 1 127 ? -15.375 -14.016 10.771 1.00 93.81 127 PRO A C 1
ATOM 993 O O . PRO A 1 127 ? -15.689 -15.026 11.413 1.00 93.81 127 PRO A O 1
ATOM 996 N N . SER A 1 128 ? -15.178 -12.842 11.380 1.00 94.88 128 SER A N 1
ATOM 997 C CA . SER A 1 128 ? -15.417 -12.641 12.821 1.00 94.88 128 SER A CA 1
ATOM 998 C C . SER A 1 128 ? -16.896 -12.602 13.187 1.00 94.88 128 SER A C 1
ATOM 1000 O O . SER A 1 128 ? -17.257 -12.973 14.299 1.00 94.88 128 SER A O 1
ATOM 1002 N N . LEU A 1 129 ? -17.728 -12.119 12.267 1.00 96.06 129 LEU A N 1
ATOM 1003 C CA . LEU A 1 129 ? -19.147 -11.866 12.467 1.00 96.06 129 LEU A CA 1
ATOM 1004 C C . LEU A 1 129 ? -19.925 -12.354 11.252 1.00 96.06 129 LEU A C 1
ATOM 1006 O O . LEU A 1 129 ? -19.470 -12.224 10.114 1.00 96.06 129 LEU A O 1
ATOM 1010 N N . SER A 1 130 ? -21.122 -12.869 11.499 1.00 96.12 130 SER A N 1
ATOM 1011 C CA . SER A 1 130 ? -22.136 -13.012 10.459 1.00 96.12 130 SER A CA 1
ATOM 1012 C C . SER A 1 130 ? -22.697 -11.644 10.053 1.00 96.12 130 SER A C 1
ATOM 1014 O O . SER A 1 130 ? -22.626 -10.669 10.807 1.00 96.12 130 SER A O 1
ATOM 1016 N N . ALA A 1 131 ? -23.315 -11.571 8.871 1.00 96.62 131 ALA A N 1
ATOM 1017 C CA . ALA A 1 131 ? -23.956 -10.343 8.401 1.00 96.62 131 ALA A CA 1
ATOM 1018 C C . ALA A 1 131 ? -25.027 -9.836 9.386 1.00 96.62 131 ALA A C 1
ATOM 1020 O O . ALA A 1 131 ? -25.065 -8.649 9.698 1.00 96.62 131 ALA A O 1
ATOM 1021 N N . SER A 1 132 ? -25.854 -10.734 9.932 1.00 97.31 132 SER A N 1
ATOM 1022 C CA . SER A 1 132 ? -26.885 -10.385 10.917 1.00 97.31 132 SER A CA 1
ATOM 102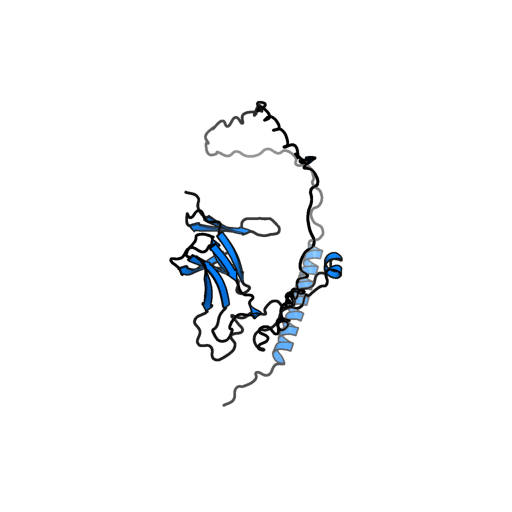3 C C . SER A 1 132 ? -26.304 -9.786 12.194 1.00 97.31 132 SER A C 1
ATOM 1025 O O . SER A 1 132 ? -26.834 -8.808 12.706 1.00 97.31 132 SER A O 1
ATOM 1027 N N . GLU A 1 133 ? -25.205 -10.338 12.710 1.00 96.75 133 GLU A N 1
ATOM 1028 C CA . GLU A 1 133 ? -24.559 -9.800 13.910 1.00 96.75 133 GLU A CA 1
ATOM 1029 C C . GLU A 1 133 ? -23.971 -8.408 13.673 1.00 96.75 133 GLU A C 1
ATOM 1031 O O . GLU A 1 133 ? -24.113 -7.537 14.529 1.00 96.75 133 GLU A O 1
ATOM 1036 N N . PHE A 1 134 ? -23.354 -8.189 12.507 1.00 96.56 134 PHE A N 1
ATOM 1037 C CA . PHE A 1 134 ? -22.830 -6.881 12.121 1.00 96.56 134 PHE A CA 1
ATOM 1038 C C . PHE A 1 134 ? -23.945 -5.829 12.034 1.00 96.56 134 PHE A C 1
ATOM 1040 O O . PHE A 1 134 ? -23.831 -4.766 12.640 1.00 96.56 134 PHE A O 1
ATOM 1047 N N . PHE A 1 135 ? -25.056 -6.138 11.352 1.00 97.19 135 PHE A N 1
ATOM 1048 C CA . PHE A 1 135 ? -26.193 -5.213 11.241 1.00 97.19 135 PHE A CA 1
ATOM 1049 C C . PHE A 1 135 ? -26.924 -4.978 12.569 1.00 97.19 135 PHE A C 1
ATOM 1051 O O . PHE A 1 135 ? -27.522 -3.922 12.750 1.00 97.19 135 PHE A O 1
ATOM 1058 N N . ASN A 1 136 ? -26.819 -5.909 13.520 1.00 97.56 136 ASN A N 1
ATOM 1059 C CA . ASN A 1 136 ? -27.300 -5.729 14.892 1.00 97.56 136 ASN A CA 1
ATOM 1060 C C . ASN A 1 136 ? -26.321 -4.934 15.781 1.00 97.56 136 ASN A C 1
ATOM 1062 O O . ASN A 1 136 ? -26.541 -4.823 16.985 1.00 97.56 136 ASN A O 1
ATOM 1066 N N . GLY A 1 137 ? -25.238 -4.390 15.215 1.00 96.38 137 GLY A N 1
ATOM 1067 C CA . GLY A 1 137 ? -24.294 -3.522 15.920 1.00 96.38 137 GLY A CA 1
ATOM 1068 C C . GLY A 1 137 ? -23.263 -4.258 16.776 1.00 96.38 137 GLY A C 1
ATOM 1069 O O . GLY A 1 137 ? -22.607 -3.633 17.608 1.00 96.38 137 GLY A O 1
ATOM 1070 N N . LYS A 1 138 ? -23.088 -5.575 16.603 1.00 96.94 138 LYS A N 1
ATOM 1071 C CA . LYS A 1 138 ? -22.037 -6.318 17.309 1.00 96.94 138 LYS A CA 1
ATOM 1072 C C . LYS A 1 138 ? -20.668 -5.893 16.774 1.00 96.94 138 LYS A C 1
ATOM 1074 O O . LYS A 1 138 ? -20.414 -5.967 15.575 1.00 96.94 138 LYS A O 1
ATOM 1079 N N . VAL A 1 139 ? -19.770 -5.499 17.674 1.00 95.81 139 VAL A N 1
ATOM 1080 C CA . VAL A 1 139 ? -18.393 -5.104 17.345 1.00 95.81 139 VAL A CA 1
ATOM 1081 C C . VAL A 1 139 ? -17.439 -6.158 17.895 1.00 95.81 139 VAL A C 1
ATOM 1083 O O . VAL A 1 139 ? -17.354 -6.356 19.103 1.00 95.81 139 VAL A O 1
ATOM 1086 N N . VAL A 1 140 ? -16.743 -6.865 17.005 1.00 95.00 140 VAL A N 1
ATOM 1087 C CA . VAL A 1 140 ? -15.748 -7.892 17.354 1.00 95.00 140 VAL A CA 1
ATOM 1088 C C . VAL A 1 140 ? -14.500 -7.663 16.501 1.00 95.00 140 VAL A C 1
ATOM 1090 O O . VAL A 1 140 ? -14.641 -7.406 15.302 1.00 95.00 140 VAL A O 1
ATOM 1093 N N . PRO A 1 141 ? -13.283 -7.753 17.074 1.00 93.69 141 PRO A N 1
ATOM 1094 C CA . PRO A 1 141 ? -12.051 -7.614 16.306 1.00 93.69 141 PRO A CA 1
ATOM 1095 C C . PRO A 1 141 ? -11.947 -8.664 15.192 1.00 93.69 141 PRO A C 1
ATOM 1097 O O . PRO A 1 141 ? -12.507 -9.764 15.270 1.00 93.69 141 PRO A O 1
ATOM 1100 N N . ARG A 1 142 ? -11.206 -8.334 14.130 1.00 93.19 142 ARG A N 1
ATOM 1101 C CA . ARG A 1 142 ? -10.938 -9.282 13.040 1.00 93.19 142 ARG A CA 1
ATOM 1102 C C . ARG A 1 142 ? -10.191 -10.510 13.580 1.00 93.19 142 ARG A C 1
ATOM 1104 O O . ARG A 1 142 ? -9.262 -10.363 14.370 1.00 93.19 142 ARG A O 1
ATOM 1111 N N . LYS A 1 143 ? -10.572 -11.711 13.143 1.00 93.62 143 LYS A N 1
ATOM 1112 C CA . LYS A 1 143 ? -9.840 -12.946 13.451 1.00 93.62 143 LYS A CA 1
ATOM 1113 C C . LYS A 1 143 ? -8.465 -12.894 12.787 1.00 93.62 143 LYS A C 1
ATOM 1115 O O . LYS A 1 143 ? -8.365 -12.606 11.593 1.00 93.62 143 LYS A O 1
ATOM 1120 N N . LEU A 1 144 ? -7.424 -13.186 13.559 1.00 92.44 144 LEU A N 1
ATOM 1121 C CA . LEU A 1 144 ? -6.034 -13.205 13.111 1.00 92.44 144 LEU A CA 1
ATOM 1122 C C . LEU A 1 144 ? -5.476 -14.630 13.175 1.00 92.44 144 LEU A C 1
ATOM 1124 O O . LEU A 1 144 ? -5.903 -15.420 14.015 1.00 92.44 144 LEU A O 1
ATOM 1128 N N . VAL A 1 145 ? -4.537 -14.947 12.289 1.00 91.31 145 VAL A N 1
ATOM 1129 C CA . VAL A 1 145 ? -3.807 -16.219 12.257 1.00 91.31 145 VAL A CA 1
ATOM 1130 C C . VAL A 1 145 ? -2.308 -15.960 12.291 1.00 91.31 145 VAL A C 1
ATOM 1132 O O . VAL A 1 145 ? -1.819 -15.031 11.644 1.00 91.31 145 VAL A O 1
ATOM 1135 N N . ASP A 1 146 ? -1.586 -16.783 13.045 1.00 90.12 146 ASP A N 1
ATOM 1136 C CA . ASP A 1 146 ? -0.127 -16.787 13.021 1.00 90.12 146 ASP A CA 1
ATOM 1137 C C . ASP A 1 146 ? 0.371 -17.546 11.781 1.00 90.12 146 ASP A C 1
ATOM 1139 O O . ASP A 1 146 ? -0.184 -18.573 11.379 1.00 90.12 146 ASP A O 1
ATOM 1143 N N . LEU A 1 147 ? 1.404 -16.999 11.154 1.00 87.94 147 LEU A N 1
ATOM 1144 C CA . LEU A 1 147 ? 2.029 -17.524 9.949 1.00 87.94 147 LEU A CA 1
ATOM 1145 C C . LEU A 1 147 ? 3.138 -18.539 10.261 1.00 87.94 147 LEU A C 1
ATOM 1147 O O . LEU A 1 147 ? 3.536 -19.285 9.368 1.00 87.94 147 LEU A O 1
ATOM 1151 N N . SER A 1 148 ? 3.596 -18.617 11.514 1.00 84.94 148 SER A N 1
ATOM 1152 C CA . SER A 1 148 ? 4.633 -19.557 11.962 1.00 84.94 148 SER A CA 1
ATOM 1153 C C . SER A 1 148 ? 4.259 -21.032 11.737 1.00 84.94 148 SER A C 1
ATOM 1155 O O . SER A 1 148 ? 5.109 -21.842 11.368 1.00 84.94 148 SER A O 1
ATOM 1157 N N . ASN A 1 149 ? 2.974 -21.377 11.867 1.00 70.75 149 ASN A N 1
ATOM 1158 C CA . ASN A 1 149 ? 2.480 -22.758 11.806 1.00 70.75 149 ASN A CA 1
ATOM 1159 C C . ASN A 1 149 ? 2.249 -23.287 10.376 1.00 70.75 149 ASN A C 1
ATOM 1161 O O . ASN A 1 149 ? 1.651 -24.348 10.206 1.00 70.75 149 ASN A O 1
ATOM 1165 N N . GLY A 1 150 ? 2.668 -22.557 9.336 1.00 61.47 150 GLY A N 1
ATOM 1166 C CA . GLY A 1 150 ? 2.535 -23.017 7.950 1.00 61.47 150 GLY A CA 1
ATOM 1167 C C . GLY A 1 150 ? 1.095 -23.059 7.429 1.00 61.47 150 GLY A C 1
ATOM 1168 O O . GLY A 1 150 ? 0.832 -23.715 6.424 1.00 61.47 150 GLY A O 1
ATOM 1169 N N . SER A 1 151 ? 0.156 -22.334 8.057 1.00 54.41 151 SER A N 1
ATOM 1170 C CA . SER A 1 151 ? -1.216 -22.147 7.547 1.00 54.41 151 SER A CA 1
ATOM 1171 C C . SER A 1 151 ? -1.241 -21.174 6.353 1.00 54.41 151 SER A C 1
ATOM 1173 O O . SER A 1 151 ? -1.982 -20.190 6.295 1.00 54.41 151 SER A O 1
ATOM 1175 N N . THR A 1 152 ? -0.376 -21.423 5.375 1.00 55.00 152 THR A N 1
ATOM 1176 C CA . THR A 1 152 ? -0.399 -20.787 4.065 1.00 55.00 152 THR A CA 1
ATOM 1177 C C . THR A 1 152 ? -1.433 -21.514 3.218 1.00 55.00 152 THR A C 1
ATOM 1179 O O . THR A 1 152 ? -1.126 -22.476 2.529 1.00 55.00 152 THR A O 1
ATOM 1182 N N . LEU A 1 153 ? -2.676 -21.041 3.295 1.00 54.19 153 LEU A N 1
ATOM 1183 C CA . LEU A 1 153 ? -3.761 -21.387 2.376 1.00 54.19 153 LEU A CA 1
ATOM 1184 C C . LEU A 1 153 ? -4.082 -22.892 2.231 1.00 54.19 153 LEU A C 1
ATOM 1186 O O . LEU A 1 153 ? -3.953 -23.446 1.141 1.00 54.19 153 LEU A O 1
ATOM 1190 N N . ASP A 1 154 ? -4.725 -23.492 3.235 1.00 45.78 154 ASP A N 1
ATOM 1191 C CA . ASP A 1 154 ? -5.777 -24.479 2.936 1.00 45.78 154 ASP A CA 1
ATOM 1192 C C . ASP A 1 154 ? -7.008 -23.719 2.416 1.00 45.78 154 ASP A C 1
ATOM 1194 O O . ASP A 1 154 ? -8.031 -23.557 3.081 1.00 45.78 154 ASP A O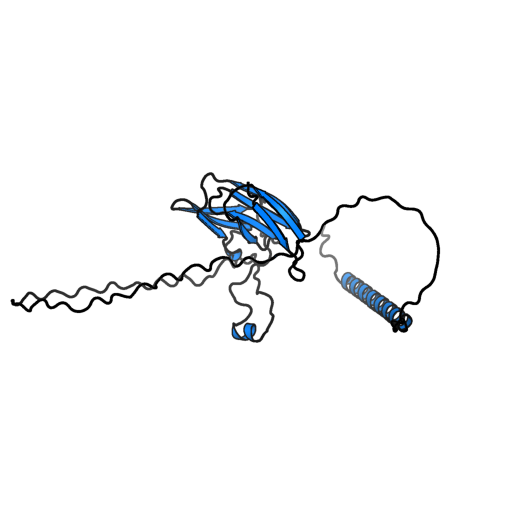 1
ATOM 1198 N N . GLY A 1 155 ? -6.879 -23.134 1.223 1.00 48.91 155 GLY A N 1
ATOM 1199 C CA . GLY A 1 155 ? -8.049 -22.708 0.468 1.00 48.91 155 GLY A CA 1
ATOM 1200 C C . GLY A 1 155 ? -8.862 -23.949 0.089 1.00 48.91 155 GLY A C 1
ATOM 1201 O O . GLY A 1 155 ? -8.273 -25.019 -0.094 1.00 48.91 155 GLY A O 1
ATOM 1202 N N . PRO A 1 156 ? -10.194 -23.852 -0.077 1.00 44.78 156 PRO A N 1
ATOM 1203 C CA . PRO A 1 156 ? -10.945 -24.931 -0.698 1.00 44.78 156 PRO A CA 1
ATOM 1204 C C . PRO A 1 156 ? -10.244 -25.303 -2.006 1.00 44.78 156 PRO A C 1
ATOM 1206 O O . PRO A 1 156 ? -10.054 -24.443 -2.871 1.00 44.78 156 PRO A O 1
ATOM 1209 N N . LYS A 1 157 ? -9.814 -26.568 -2.124 1.00 40.62 157 LYS A N 1
ATOM 1210 C CA . LYS A 1 157 ? -9.296 -27.148 -3.370 1.00 40.62 157 LYS A CA 1
ATOM 1211 C C . LYS A 1 157 ? -10.187 -26.643 -4.507 1.00 40.62 157 LYS A C 1
ATOM 1213 O O . LYS A 1 157 ? -11.405 -26.757 -4.347 1.00 40.62 157 LYS A O 1
ATOM 1218 N N . PRO A 1 158 ? -9.644 -26.076 -5.603 1.00 43.94 158 PRO A N 1
ATOM 1219 C CA . PRO A 1 158 ? -10.470 -25.561 -6.684 1.00 43.94 158 PRO A CA 1
ATOM 1220 C C . PRO A 1 158 ? -11.404 -26.683 -7.125 1.00 43.94 158 PRO A C 1
ATOM 1222 O O . PRO A 1 158 ? -10.967 -27.684 -7.698 1.00 43.94 158 PRO A O 1
ATOM 1225 N N . SER A 1 159 ? -12.683 -26.556 -6.763 1.00 47.69 159 SER A N 1
ATOM 1226 C CA . SER A 1 159 ? -13.716 -27.442 -7.264 1.00 47.69 159 SER A CA 1
ATOM 1227 C C . SER A 1 159 ? -13.677 -27.243 -8.763 1.00 47.69 159 SER A C 1
ATOM 1229 O O . SER A 1 159 ? -13.818 -26.110 -9.227 1.00 47.69 159 SER A O 1
ATOM 1231 N N . ALA A 1 160 ? -13.369 -28.322 -9.484 1.00 45.41 160 ALA A N 1
ATOM 1232 C CA . ALA A 1 160 ? -13.247 -28.324 -10.928 1.00 45.41 160 ALA A CA 1
ATOM 1233 C C . ALA A 1 160 ? -14.360 -27.458 -11.526 1.00 45.41 160 ALA A C 1
ATOM 1235 O O . ALA A 1 160 ? -15.529 -27.616 -11.159 1.00 45.41 160 ALA A O 1
ATOM 1236 N N . ALA A 1 161 ? -13.975 -26.510 -12.384 1.00 49.50 161 ALA A N 1
ATOM 1237 C CA . ALA A 1 161 ? -14.925 -25.698 -13.126 1.00 49.50 161 ALA A CA 1
ATOM 1238 C C . ALA A 1 161 ? -16.011 -26.625 -13.701 1.00 49.50 161 ALA A C 1
ATOM 1240 O O . ALA A 1 161 ? -15.654 -27.698 -14.204 1.00 49.50 161 ALA A O 1
ATOM 1241 N N . PRO A 1 162 ? -17.307 -26.272 -13.614 1.00 44.53 162 PRO A N 1
ATOM 1242 C CA . PRO A 1 162 ? -18.338 -27.068 -14.252 1.00 44.53 162 PRO A CA 1
ATOM 1243 C C . PRO A 1 162 ? -17.973 -27.166 -15.730 1.00 44.53 162 PRO A C 1
ATOM 1245 O O . PRO A 1 162 ? -17.914 -26.169 -16.451 1.00 44.53 162 PRO A O 1
ATOM 1248 N N . SER A 1 163 ? -17.637 -28.380 -16.153 1.00 44.25 163 SER A N 1
ATOM 1249 C CA . SER A 1 163 ? -17.440 -28.703 -17.550 1.00 44.25 163 SER A CA 1
ATOM 1250 C C . SER A 1 163 ? -18.784 -28.452 -18.211 1.00 44.25 163 SER A C 1
ATOM 1252 O O . SER A 1 163 ? -19.754 -29.169 -17.972 1.00 44.25 163 SER A O 1
ATOM 1254 N N . PHE A 1 164 ? -18.866 -27.388 -19.005 1.00 47.75 164 PHE A N 1
ATOM 1255 C CA . PHE A 1 164 ? -19.964 -27.226 -19.939 1.00 47.75 164 PHE A CA 1
ATOM 1256 C C . PHE A 1 164 ? -19.859 -28.396 -20.913 1.00 47.75 164 PHE A C 1
ATOM 1258 O O . PHE A 1 164 ? -19.040 -28.389 -21.830 1.00 47.75 164 PHE A O 1
ATOM 1265 N N . SER A 1 165 ? -20.621 -29.453 -20.631 1.00 42.16 165 SER A N 1
ATOM 1266 C CA . SER A 1 165 ? -20.715 -30.619 -21.495 1.00 42.16 165 SER A CA 1
ATOM 1267 C C . SER A 1 165 ? -21.267 -30.138 -22.829 1.00 42.16 165 SER A C 1
ATOM 1269 O O . SER A 1 165 ? -22.408 -29.679 -22.912 1.00 42.16 165 SER A O 1
ATOM 1271 N N . ALA A 1 166 ? -20.415 -30.154 -23.852 1.00 42.44 166 ALA A N 1
ATOM 1272 C CA . ALA A 1 166 ? -20.797 -29.824 -25.209 1.00 42.44 166 ALA A CA 1
ATOM 1273 C C . ALA A 1 166 ? -21.968 -30.728 -25.615 1.00 42.44 166 ALA A C 1
ATOM 1275 O O . ALA A 1 166 ? -21.842 -31.954 -25.636 1.00 42.44 166 ALA A O 1
ATOM 1276 N N . ALA A 1 167 ? -23.117 -30.115 -25.898 1.00 46.66 167 ALA A N 1
ATOM 1277 C CA . ALA A 1 167 ? -24.284 -30.826 -26.387 1.00 46.66 167 ALA A CA 1
ATOM 1278 C C . ALA A 1 167 ? -23.922 -31.560 -27.686 1.00 46.66 167 ALA A C 1
ATOM 1280 O O . ALA A 1 167 ? -23.421 -30.971 -28.645 1.00 46.66 167 ALA A O 1
ATOM 1281 N N . THR A 1 168 ? -24.156 -32.866 -27.683 1.00 41.41 168 THR A N 1
ATOM 1282 C CA . THR A 1 168 ? -23.951 -33.770 -28.812 1.00 41.41 168 THR A CA 1
ATOM 1283 C C . THR A 1 168 ? -24.854 -33.353 -29.985 1.00 41.41 168 THR A C 1
ATOM 1285 O O . THR A 1 168 ? -26.054 -33.169 -29.769 1.00 41.41 168 THR A O 1
ATOM 1288 N N . PRO A 1 169 ? -24.350 -33.218 -31.226 1.00 43.38 169 PRO A N 1
ATOM 1289 C CA . PRO A 1 169 ? -25.209 -32.969 -32.379 1.00 43.38 169 PRO A CA 1
ATOM 1290 C C . PRO A 1 169 ? -25.980 -34.243 -32.748 1.00 43.38 169 PRO A C 1
ATOM 1292 O O . PRO A 1 169 ? -25.378 -35.280 -33.028 1.00 43.38 169 PRO A O 1
ATOM 1295 N N . ALA A 1 170 ? -27.310 -34.163 -32.758 1.00 41.50 170 ALA A N 1
ATOM 1296 C CA . ALA A 1 170 ? -28.173 -35.207 -33.300 1.00 41.50 170 ALA A CA 1
ATOM 1297 C C . ALA A 1 170 ? -28.058 -35.283 -34.836 1.00 41.50 170 ALA A C 1
ATOM 1299 O O . ALA A 1 170 ? -27.889 -34.276 -35.523 1.00 41.50 170 ALA A O 1
ATOM 1300 N N . THR A 1 171 ? -28.141 -36.508 -35.350 1.00 43.12 171 THR A N 1
ATOM 1301 C CA . THR A 1 171 ? -28.013 -36.929 -36.754 1.00 43.12 171 THR A CA 1
ATOM 1302 C C . THR A 1 171 ? -29.049 -36.265 -37.692 1.00 43.12 171 THR A C 1
ATOM 1304 O O . THR A 1 171 ? -30.168 -36.002 -37.251 1.00 43.12 171 THR A O 1
ATOM 1307 N N . PRO A 1 172 ? -28.736 -36.016 -38.986 1.00 43.38 172 PRO A N 1
ATOM 1308 C CA . PRO A 1 172 ? -29.605 -35.272 -39.899 1.00 43.38 172 PRO A CA 1
ATOM 1309 C C . PRO A 1 172 ? -30.609 -36.164 -40.649 1.00 43.38 172 PRO A C 1
ATOM 1311 O O . PRO A 1 172 ? -30.231 -37.180 -41.231 1.00 43.38 172 PRO A O 1
ATOM 1314 N N . ALA A 1 173 ? -31.873 -35.733 -40.717 1.00 38.59 173 ALA A N 1
ATOM 1315 C CA . ALA A 1 173 ? -32.868 -36.247 -41.661 1.00 38.59 173 ALA A CA 1
ATOM 1316 C C . ALA A 1 173 ? -32.908 -35.368 -42.929 1.00 38.59 173 ALA A C 1
ATOM 1318 O O . ALA A 1 173 ? -32.921 -34.140 -42.850 1.00 38.59 173 ALA A O 1
ATOM 1319 N N . THR A 1 174 ? -32.884 -36.014 -44.097 1.00 40.88 174 THR A N 1
ATOM 1320 C CA . THR A 1 174 ? -32.907 -35.432 -45.459 1.00 40.88 174 THR A CA 1
ATOM 1321 C C . THR A 1 174 ? -34.356 -35.113 -45.920 1.00 40.88 174 THR A C 1
ATOM 1323 O O . THR A 1 174 ? -35.293 -35.429 -45.187 1.00 40.88 174 THR A O 1
ATOM 1326 N N . PRO A 1 175 ? -34.605 -34.437 -47.068 1.00 49.84 175 PRO A N 1
ATOM 1327 C CA . PRO A 1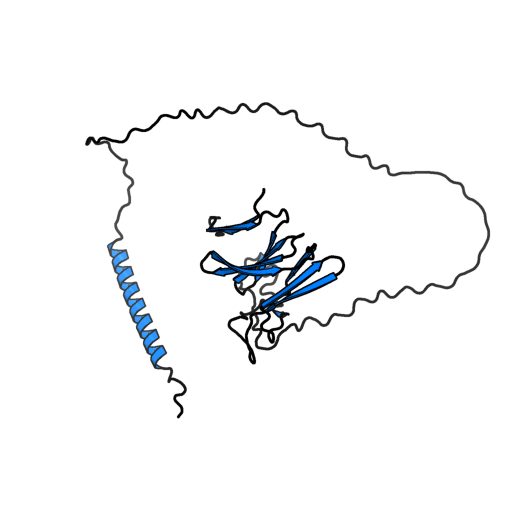 175 ? -35.495 -33.278 -47.129 1.00 49.84 175 PRO A CA 1
ATOM 1328 C C . PRO A 1 175 ? -36.788 -33.540 -47.925 1.00 49.84 175 PRO A C 1
ATOM 1330 O O . PRO A 1 175 ? -36.829 -34.368 -48.832 1.00 49.84 175 PRO A O 1
ATOM 1333 N N . ALA A 1 176 ? -37.838 -32.764 -47.652 1.00 38.06 176 ALA A N 1
ATOM 1334 C CA . ALA A 1 176 ? -39.029 -32.700 -48.498 1.00 38.06 176 ALA A CA 1
ATOM 1335 C C . ALA A 1 176 ? -39.369 -31.244 -48.861 1.00 38.06 176 ALA A C 1
ATOM 1337 O O . ALA A 1 176 ? -39.042 -30.306 -48.141 1.00 38.06 176 ALA A O 1
ATOM 1338 N N . SER A 1 177 ? -39.956 -31.109 -50.047 1.00 36.91 177 SER A N 1
ATOM 1339 C CA . SER A 1 177 ? -39.862 -30.006 -51.006 1.00 36.91 177 SER A CA 1
ATOM 1340 C C . SER A 1 177 ? -40.768 -28.781 -50.760 1.00 36.91 177 SER A C 1
ATOM 1342 O O . SER A 1 177 ? -41.815 -28.881 -50.130 1.00 36.91 177 SER A O 1
ATOM 1344 N N . ALA A 1 178 ? -40.315 -27.660 -51.345 1.00 37.16 178 ALA A N 1
ATOM 1345 C CA . ALA A 1 178 ? -40.894 -26.341 -51.669 1.00 37.16 178 ALA A CA 1
ATOM 1346 C C . ALA A 1 178 ? -42.443 -26.203 -51.695 1.00 37.16 178 ALA A C 1
ATOM 1348 O O . ALA A 1 178 ? -43.146 -27.109 -52.122 1.00 37.16 178 ALA A O 1
ATOM 1349 N N . SER A 1 179 ? -43.078 -25.056 -51.405 1.00 40.19 179 SER A N 1
ATOM 1350 C CA . SER A 1 179 ? -42.876 -23.700 -51.970 1.00 40.19 179 SER A CA 1
ATOM 1351 C C . SER A 1 179 ? -43.684 -22.632 -51.160 1.00 40.19 179 SER A C 1
ATOM 1353 O O . SER A 1 179 ? -44.114 -22.929 -50.049 1.00 40.19 179 SER A O 1
ATOM 1355 N N . PRO A 1 180 ? -43.872 -21.380 -51.635 1.00 44.41 180 PRO A N 1
ATOM 1356 C CA . PRO A 1 180 ? -43.359 -20.161 -51.013 1.00 44.41 180 PRO A CA 1
ATOM 1357 C C . PRO A 1 180 ? -44.432 -19.377 -50.235 1.00 44.41 180 PRO A C 1
ATOM 1359 O O . PRO A 1 180 ? -45.587 -19.319 -50.649 1.00 44.41 180 PRO A O 1
ATOM 1362 N N . TYR A 1 181 ? -44.057 -18.685 -49.157 1.00 40.00 181 TYR A N 1
ATOM 1363 C CA . TYR A 1 181 ? -44.943 -17.673 -48.578 1.00 40.00 181 TYR A CA 1
ATOM 1364 C C . TYR A 1 181 ? -44.254 -16.330 -48.403 1.00 40.00 181 TYR A C 1
ATOM 1366 O O . TYR A 1 181 ? -43.057 -16.223 -48.146 1.00 40.00 181 TYR A O 1
ATOM 1374 N N . ALA A 1 182 ? -45.072 -15.324 -48.675 1.00 39.22 182 ALA A N 1
ATOM 1375 C CA . ALA A 1 182 ? -44.729 -13.978 -49.052 1.00 39.22 182 ALA A CA 1
ATOM 1376 C C . ALA A 1 182 ? -44.055 -13.171 -47.939 1.00 39.22 182 ALA A C 1
ATOM 1378 O O . ALA A 1 182 ? -44.326 -13.324 -46.750 1.00 39.22 182 ALA A O 1
ATOM 1379 N N . ILE A 1 183 ? -43.224 -12.238 -48.386 1.00 42.94 183 ILE A N 1
ATOM 1380 C CA . ILE A 1 183 ? -42.652 -11.165 -47.587 1.00 42.94 183 ILE A CA 1
ATOM 1381 C C . ILE A 1 183 ? -43.797 -10.216 -47.206 1.00 42.94 183 ILE A C 1
ATOM 1383 O O . ILE A 1 183 ? -44.412 -9.611 -48.085 1.00 42.94 183 ILE A O 1
ATOM 1387 N N . GLN A 1 184 ? -44.065 -10.049 -45.911 1.00 43.91 184 GLN A N 1
ATOM 1388 C CA . GLN A 1 184 ? -44.728 -8.851 -45.394 1.00 43.91 184 GLN A CA 1
ATOM 1389 C C . GLN A 1 184 ? -43.899 -8.247 -44.247 1.00 43.91 184 GLN A C 1
ATOM 1391 O O . GLN A 1 184 ? -43.501 -8.974 -43.336 1.00 43.91 184 GLN A O 1
ATOM 1396 N N . PRO A 1 185 ? -43.613 -6.931 -44.281 1.00 49.19 185 PRO A N 1
ATOM 1397 C CA . PRO A 1 185 ? -42.820 -6.235 -43.272 1.00 49.19 185 PRO A CA 1
ATOM 1398 C C . PRO A 1 185 ? -43.731 -5.688 -42.167 1.00 49.19 185 PRO A C 1
ATOM 1400 O O . PRO A 1 185 ? -44.791 -5.171 -42.503 1.00 49.19 185 PRO A O 1
ATOM 1403 N N . THR A 1 186 ? -43.341 -5.768 -40.883 1.00 35.84 186 THR A N 1
ATOM 1404 C CA . THR A 1 186 ? -43.959 -5.094 -39.701 1.00 35.84 186 THR A CA 1
ATOM 1405 C C . THR A 1 186 ? -43.307 -5.694 -38.433 1.00 35.84 186 THR A C 1
ATOM 1407 O O . THR A 1 186 ? -43.362 -6.902 -38.268 1.00 35.84 186 THR A O 1
ATOM 1410 N N . ARG A 1 187 ? -42.646 -5.006 -37.489 1.00 41.88 187 ARG A N 1
ATOM 1411 C CA . ARG A 1 187 ? -42.414 -3.579 -37.208 1.00 41.88 187 ARG A CA 1
ATOM 1412 C C . ARG A 1 187 ? -41.007 -3.399 -36.637 1.00 41.88 187 ARG A C 1
ATOM 1414 O O . ARG A 1 187 ? -40.593 -4.130 -35.742 1.00 41.88 187 ARG A O 1
ATOM 1421 N N . THR A 1 188 ? -40.329 -2.363 -37.100 1.00 38.25 188 THR A N 1
ATOM 1422 C CA . THR A 1 188 ? -39.179 -1.753 -36.439 1.00 38.25 188 THR A CA 1
ATOM 1423 C C . THR A 1 188 ? -39.664 -1.120 -35.135 1.00 38.25 188 THR A C 1
ATOM 1425 O O . THR A 1 188 ? -40.488 -0.205 -35.166 1.00 38.25 188 THR A O 1
ATOM 1428 N N . PHE A 1 189 ? -39.171 -1.573 -33.982 1.00 39.50 189 PHE A N 1
ATOM 1429 C CA . PHE A 1 189 ? -39.230 -0.750 -32.776 1.00 39.50 189 PHE A CA 1
ATOM 1430 C C . PHE A 1 189 ? -38.160 0.331 -32.913 1.00 39.50 189 PHE A C 1
ATOM 1432 O O . PHE A 1 189 ? -36.992 0.123 -32.600 1.00 39.50 189 PHE A O 1
ATOM 1439 N N . SER A 1 190 ? -38.570 1.479 -33.446 1.00 41.78 190 SER A N 1
ATOM 1440 C CA . SER A 1 190 ? -37.803 2.713 -33.346 1.00 41.78 190 SER A CA 1
ATOM 1441 C C . SER A 1 190 ? -38.034 3.260 -31.939 1.00 41.78 190 SER A C 1
ATOM 1443 O O . SER A 1 190 ? -39.101 3.794 -31.646 1.00 41.78 190 SER A O 1
ATOM 1445 N N . ALA A 1 191 ? -37.067 3.069 -31.044 1.00 41.94 191 ALA A N 1
ATOM 1446 C CA . ALA A 1 191 ? -37.040 3.798 -29.785 1.00 41.94 191 ALA A CA 1
ATOM 1447 C C . ALA A 1 191 ? -36.687 5.260 -30.089 1.00 41.94 191 ALA A C 1
ATOM 1449 O O . ALA A 1 191 ? -35.655 5.543 -30.700 1.00 41.94 191 ALA A O 1
ATOM 1450 N N . SER A 1 192 ? -37.566 6.183 -29.705 1.00 43.84 192 SER A N 1
ATOM 1451 C CA . SER A 1 192 ? -37.324 7.620 -29.812 1.00 43.84 192 SER A CA 1
ATOM 1452 C C . SER A 1 192 ? -36.158 8.026 -28.912 1.00 43.84 192 SER A C 1
ATOM 1454 O O . SER A 1 192 ? -36.158 7.744 -27.714 1.00 43.84 192 SER A O 1
ATOM 1456 N N . ALA A 1 193 ? -35.173 8.704 -29.498 1.00 51.62 193 ALA A N 1
ATOM 1457 C CA . ALA A 1 193 ? -34.114 9.391 -28.773 1.00 51.62 193 ALA A CA 1
ATOM 1458 C C . ALA A 1 193 ? -34.704 10.531 -27.913 1.00 51.62 193 ALA A C 1
ATOM 1460 O O . ALA A 1 193 ? -35.640 11.199 -28.361 1.00 51.62 193 ALA A O 1
ATOM 1461 N N . PRO A 1 194 ? -34.176 10.791 -26.704 1.00 50.31 194 PRO A N 1
ATOM 1462 C CA . PRO A 1 194 ? -34.568 11.961 -25.930 1.00 50.31 194 PRO A CA 1
ATOM 1463 C C . PRO A 1 194 ? -34.065 13.244 -26.608 1.00 50.31 194 PRO A C 1
ATOM 1465 O O . PRO A 1 194 ? -32.892 13.363 -26.965 1.00 50.31 194 PRO A O 1
ATOM 1468 N N . THR A 1 195 ? -34.966 14.210 -26.780 1.00 46.94 195 THR A N 1
ATOM 1469 C CA . THR A 1 195 ? -34.663 15.557 -27.277 1.00 46.94 195 THR A CA 1
ATOM 1470 C C . THR A 1 195 ? -33.745 16.304 -26.293 1.00 46.94 195 THR A C 1
ATOM 1472 O O . THR A 1 195 ? -33.939 16.176 -25.081 1.00 46.94 195 THR A O 1
ATOM 1475 N N . PRO A 1 196 ? -32.773 17.109 -26.768 1.00 47.44 196 PRO A N 1
ATOM 1476 C CA . PRO A 1 196 ? -31.875 17.876 -25.908 1.00 47.44 196 PRO A CA 1
ATOM 1477 C C . PRO A 1 196 ? -32.641 18.923 -25.093 1.00 47.44 196 PRO A C 1
ATOM 1479 O O . PRO A 1 196 ? -33.356 19.754 -25.655 1.00 47.44 196 PRO A O 1
ATOM 1482 N N . ALA A 1 197 ? -32.467 18.914 -23.772 1.00 46.62 197 ALA A N 1
ATOM 1483 C CA . ALA A 1 197 ? -32.889 20.020 -22.924 1.00 46.62 197 ALA A CA 1
ATOM 1484 C C . ALA A 1 197 ? -32.002 21.245 -23.207 1.00 46.62 197 ALA A C 1
ATOM 1486 O O . ALA A 1 197 ? -30.773 21.152 -23.206 1.00 46.62 197 ALA A O 1
ATOM 1487 N N . ALA A 1 198 ? -32.641 22.383 -23.473 1.00 47.88 198 ALA A N 1
ATOM 1488 C CA . ALA A 1 198 ? -31.985 23.663 -23.692 1.00 47.88 198 ALA A CA 1
ATOM 1489 C C . ALA A 1 198 ? -31.194 24.107 -22.449 1.00 47.88 198 ALA A C 1
ATOM 1491 O O . ALA A 1 198 ? -31.654 23.968 -21.314 1.00 47.88 198 ALA A O 1
ATOM 1492 N N . ALA A 1 199 ? -30.003 24.657 -22.686 1.00 46.66 199 ALA A N 1
ATOM 1493 C CA . ALA A 1 199 ? -29.133 25.222 -21.665 1.00 46.66 199 ALA A CA 1
ATOM 1494 C C . ALA A 1 199 ? -29.821 26.389 -20.925 1.00 46.66 199 ALA A C 1
ATOM 1496 O O . ALA A 1 199 ? -30.358 27.287 -21.581 1.00 46.66 199 ALA A O 1
ATOM 1497 N N . PRO A 1 200 ? -29.769 26.442 -19.583 1.00 50.25 200 PRO A N 1
ATOM 1498 C CA . PRO A 1 200 ? -30.110 27.649 -18.847 1.00 50.25 200 PRO A CA 1
ATOM 1499 C C . PRO A 1 200 ? -29.100 28.755 -19.175 1.00 50.25 200 PRO A C 1
ATOM 1501 O O . PRO A 1 200 ? -27.892 28.592 -18.997 1.00 50.25 200 PRO A O 1
ATOM 1504 N N . GLN A 1 201 ? -29.602 29.891 -19.654 1.00 47.94 201 GLN A N 1
ATOM 1505 C CA . GLN A 1 201 ? -28.861 31.147 -19.738 1.00 47.94 201 GLN A CA 1
ATOM 1506 C C . GLN A 1 201 ? -28.393 31.557 -18.326 1.00 47.94 201 GLN A C 1
ATOM 1508 O O . GLN A 1 201 ? -29.179 31.445 -17.381 1.00 47.94 201 GLN A O 1
ATOM 1513 N N . PRO A 1 202 ? -27.151 32.042 -18.142 1.00 46.38 202 PRO A N 1
ATOM 1514 C CA . PRO A 1 202 ? -26.687 32.484 -16.835 1.00 46.38 202 PRO A CA 1
ATOM 1515 C C . PRO A 1 202 ? -27.448 33.745 -16.411 1.00 46.38 202 PRO A C 1
ATOM 1517 O O . PRO A 1 202 ? -27.283 34.817 -16.992 1.00 46.38 202 PRO A O 1
ATOM 1520 N N . ALA A 1 203 ? -28.281 33.617 -15.378 1.00 43.31 203 ALA A N 1
ATOM 1521 C CA . ALA A 1 203 ? -28.769 34.764 -14.630 1.00 43.31 203 ALA A CA 1
ATOM 1522 C C . ALA A 1 203 ? -27.579 35.399 -13.897 1.00 43.31 203 ALA A C 1
ATOM 1524 O O . ALA A 1 203 ? -26.838 34.714 -13.189 1.00 43.31 203 ALA A O 1
ATOM 1525 N N . ALA A 1 204 ? -27.378 36.702 -14.094 1.00 41.56 204 ALA A N 1
ATOM 1526 C CA . ALA A 1 204 ? -26.358 37.474 -13.404 1.00 41.56 204 ALA A CA 1
ATOM 1527 C C . ALA A 1 204 ? -26.600 37.414 -11.888 1.00 41.56 204 ALA A C 1
ATOM 1529 O O . ALA A 1 204 ? -27.584 37.950 -11.381 1.00 41.56 204 ALA A O 1
ATOM 1530 N N . ILE A 1 205 ? -25.700 36.747 -11.168 1.00 45.72 205 ILE A N 1
ATOM 1531 C CA . ILE A 1 205 ? -25.656 36.797 -9.710 1.00 45.72 205 ILE A CA 1
ATOM 1532 C C . ILE A 1 205 ? -24.889 38.064 -9.337 1.00 45.72 205 ILE A C 1
ATOM 1534 O O . ILE A 1 205 ? -23.685 38.171 -9.566 1.00 45.72 205 ILE A O 1
ATOM 1538 N N . SER A 1 206 ? -25.602 39.033 -8.773 1.00 40.00 206 SER A N 1
ATOM 1539 C CA . SER A 1 206 ? -25.037 40.229 -8.155 1.00 40.00 206 SER A CA 1
ATOM 1540 C C . SER A 1 206 ? -24.253 39.827 -6.903 1.00 40.00 206 SER A C 1
ATOM 1542 O O . SER A 1 206 ? -24.841 39.487 -5.878 1.00 40.00 206 SER A O 1
ATOM 1544 N N . ILE A 1 207 ? -22.925 39.848 -6.984 1.00 42.47 207 ILE A N 1
ATOM 1545 C CA . ILE A 1 207 ? -22.028 39.667 -5.837 1.00 42.47 207 ILE A CA 1
ATOM 1546 C C . ILE A 1 207 ? -21.903 41.026 -5.126 1.00 42.47 207 ILE A C 1
ATOM 1548 O O . ILE A 1 207 ? -21.482 41.987 -5.773 1.00 42.47 207 ILE A O 1
ATOM 1552 N N . PRO A 1 208 ? -22.218 41.162 -3.823 1.00 41.09 208 PRO A N 1
ATOM 1553 C CA . PRO A 1 208 ? -21.785 42.320 -3.056 1.00 41.09 208 PRO A CA 1
ATOM 1554 C C . PRO A 1 208 ? -20.267 42.245 -2.865 1.00 41.09 208 PRO A C 1
ATOM 1556 O O . PRO A 1 208 ? -19.734 41.308 -2.273 1.00 41.09 208 PRO A O 1
ATOM 1559 N N . GLU A 1 209 ? -19.579 43.239 -3.407 1.00 42.19 209 GLU A N 1
ATOM 1560 C CA . GLU A 1 209 ? -18.134 43.428 -3.356 1.00 42.19 209 GLU A CA 1
ATOM 1561 C C . GLU A 1 209 ? -17.614 43.532 -1.905 1.00 42.19 209 GLU A C 1
ATOM 1563 O O . GLU A 1 209 ? -18.070 44.398 -1.148 1.00 42.19 209 GLU A O 1
ATOM 1568 N N . PRO A 1 210 ? -16.637 42.708 -1.478 1.00 40.34 210 PRO A N 1
ATOM 1569 C CA . PRO A 1 210 ? -15.947 42.938 -0.221 1.00 40.34 210 PRO A CA 1
ATOM 1570 C C . PRO A 1 210 ? -14.949 44.084 -0.414 1.00 40.34 210 PRO A C 1
ATOM 1572 O O . PRO A 1 210 ? -13.869 43.905 -0.977 1.00 40.34 210 PRO A O 1
ATOM 1575 N N . LYS A 1 211 ? -15.290 45.274 0.091 1.00 38.72 211 LYS A N 1
ATOM 1576 C CA . LYS A 1 211 ? -14.341 46.389 0.207 1.00 38.72 211 LYS A CA 1
ATOM 1577 C C . LYS A 1 211 ? -13.204 45.997 1.156 1.00 38.72 211 LYS A C 1
ATOM 1579 O O . LYS A 1 211 ? -13.312 46.147 2.369 1.00 38.72 211 LYS A O 1
ATOM 1584 N N . ARG A 1 212 ? -12.091 45.514 0.599 1.00 36.09 212 ARG A N 1
ATOM 1585 C CA . ARG A 1 212 ? -10.786 45.503 1.269 1.00 36.09 212 ARG A CA 1
ATOM 1586 C C . ARG A 1 212 ? -10.127 46.859 1.053 1.00 36.09 212 ARG A C 1
ATOM 1588 O O . ARG A 1 212 ? -9.463 47.085 0.049 1.00 36.09 212 ARG A O 1
ATOM 1595 N N . THR A 1 213 ? -10.301 47.764 2.006 1.00 31.67 213 THR A N 1
ATOM 1596 C CA . THR A 1 213 ? -9.410 48.916 2.152 1.00 31.67 213 THR A CA 1
ATOM 1597 C C . THR A 1 213 ? -8.157 48.464 2.887 1.00 31.67 213 THR A C 1
ATOM 1599 O O . THR A 1 213 ? -8.208 48.129 4.069 1.00 31.67 213 THR A O 1
ATOM 1602 N N . PHE A 1 214 ? -7.031 48.450 2.175 1.00 34.09 214 PHE A N 1
ATOM 1603 C CA . PHE A 1 214 ? -5.712 48.437 2.790 1.00 34.09 214 PHE A CA 1
ATOM 1604 C C . PHE A 1 214 ? -5.541 49.739 3.578 1.00 34.09 214 PHE A C 1
ATOM 1606 O O . PHE A 1 214 ? -5.629 50.825 3.008 1.00 34.09 214 PHE A O 1
ATOM 1613 N N . SER A 1 215 ? -5.292 49.635 4.879 1.00 33.22 215 SER A N 1
ATOM 1614 C CA . SER A 1 215 ? -4.723 50.733 5.651 1.00 33.22 215 SER A CA 1
ATOM 1615 C C . SER A 1 215 ? -3.641 50.166 6.557 1.00 33.22 215 SER A C 1
ATOM 1617 O O . SER A 1 215 ? -3.829 49.176 7.260 1.00 33.22 215 SER A O 1
ATOM 1619 N N . THR A 1 216 ? -2.470 50.753 6.395 1.00 33.03 216 THR A N 1
ATOM 1620 C CA . THR A 1 216 ? -1.177 50.422 6.977 1.00 33.03 216 THR A CA 1
ATOM 1621 C C . THR A 1 216 ? -1.154 50.625 8.490 1.00 33.03 216 THR A C 1
ATOM 1623 O O . THR A 1 216 ? -1.746 51.577 8.995 1.00 33.03 216 THR A O 1
ATOM 1626 N N . SER A 1 217 ? -0.402 49.771 9.192 1.00 35.59 217 SER A N 1
ATOM 1627 C CA . SER A 1 217 ? -0.017 49.943 10.600 1.00 35.59 217 SER A CA 1
ATOM 1628 C C . SER A 1 217 ? 0.486 51.358 10.910 1.00 35.59 217 SER A C 1
ATOM 1630 O O . SER A 1 217 ? 1.143 51.985 10.075 1.00 35.59 217 SER A O 1
ATOM 1632 N N . PRO A 1 218 ? 0.314 51.798 12.164 1.00 37.00 218 PRO A N 1
ATOM 1633 C CA . PRO A 1 218 ? 1.512 51.931 12.990 1.00 37.00 218 PRO A CA 1
ATOM 1634 C C . PRO A 1 218 ? 1.414 51.256 14.371 1.00 37.00 218 PRO A C 1
ATOM 1636 O O . PRO A 1 218 ? 0.343 51.035 14.927 1.00 37.00 218 PRO A O 1
ATOM 1639 N N . SER A 1 219 ? 2.605 50.919 14.870 1.00 32.25 219 SER A N 1
ATOM 1640 C CA . SER A 1 219 ? 2.951 50.350 16.184 1.00 32.25 219 SER A CA 1
ATOM 1641 C C . SER A 1 219 ? 2.626 51.304 17.363 1.00 32.25 219 SER A C 1
ATOM 1643 O O . SER A 1 219 ? 2.343 52.478 17.120 1.00 32.25 219 SER A O 1
ATOM 1645 N N . PRO A 1 220 ? 2.671 50.835 18.631 1.00 46.06 220 PRO A N 1
ATOM 1646 C CA . PRO A 1 220 ? 1.809 51.294 19.719 1.00 46.06 220 PRO A CA 1
ATOM 1647 C C . PRO A 1 220 ? 2.440 52.343 20.646 1.00 46.06 220 PRO A C 1
ATOM 1649 O O . PRO A 1 220 ? 3.659 52.425 20.783 1.00 46.06 220 PRO A O 1
ATOM 1652 N N . THR A 1 221 ? 1.587 53.029 21.411 1.00 32.91 221 THR A N 1
ATOM 1653 C CA . THR A 1 221 ? 1.949 53.604 22.716 1.00 32.91 221 THR A CA 1
ATOM 1654 C C . THR A 1 221 ? 0.794 53.466 23.720 1.00 32.91 221 THR A C 1
ATOM 1656 O O . THR A 1 221 ? -0.370 53.460 23.315 1.00 32.91 221 THR A O 1
ATOM 1659 N N . PRO A 1 222 ? 1.096 53.294 25.023 1.00 46.94 222 PRO A N 1
ATOM 1660 C CA . PRO A 1 222 ? 0.162 52.776 26.021 1.00 46.94 222 PRO A CA 1
ATOM 1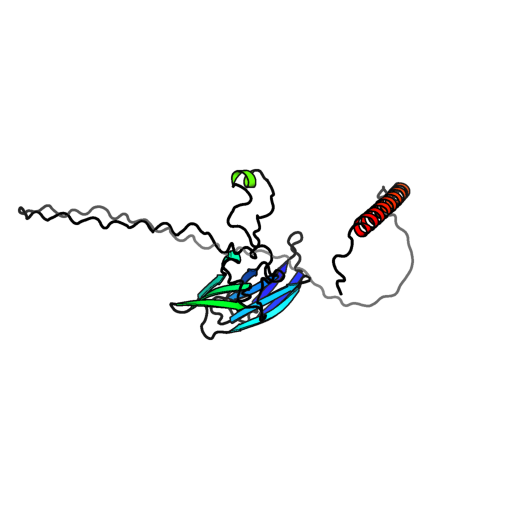661 C C . PRO A 1 222 ? -0.472 53.896 26.853 1.00 46.94 222 PRO A C 1
ATOM 1663 O O . PRO A 1 222 ? 0.208 54.864 27.172 1.00 46.94 222 PRO A O 1
ATOM 1666 N N . VAL A 1 223 ? -1.727 53.737 27.286 1.00 32.06 223 VAL A N 1
ATOM 1667 C CA . VAL A 1 223 ? -2.277 54.473 28.443 1.00 32.06 223 VAL A CA 1
ATOM 1668 C C . VAL A 1 223 ? -3.505 53.767 29.036 1.00 32.06 223 VAL A C 1
ATOM 1670 O O . VAL A 1 223 ? -4.580 53.724 28.452 1.00 32.06 223 VAL A O 1
ATOM 1673 N N . THR A 1 224 ? -3.258 53.163 30.195 1.00 32.19 224 THR A N 1
ATOM 1674 C CA . THR A 1 224 ? -4.005 53.171 31.464 1.00 32.19 224 THR A CA 1
ATOM 1675 C C . THR A 1 224 ? -5.522 53.447 31.498 1.00 32.19 224 THR A C 1
ATOM 1677 O O . THR A 1 224 ? -5.986 54.529 31.167 1.00 32.19 224 THR A O 1
ATOM 1680 N N . ALA A 1 225 ? -6.211 52.459 32.088 1.00 41.59 225 ALA A N 1
ATOM 1681 C CA . ALA A 1 225 ? -7.385 52.477 32.975 1.00 41.59 225 ALA A CA 1
ATOM 1682 C C . ALA A 1 225 ? -8.619 53.334 32.630 1.00 41.59 225 ALA A C 1
ATOM 1684 O O . ALA A 1 225 ? -8.630 54.541 32.840 1.00 41.59 225 ALA A O 1
ATOM 1685 N N . ALA A 1 226 ? -9.730 52.648 32.337 1.00 31.31 226 ALA A N 1
ATOM 1686 C CA . ALA A 1 226 ? -11.004 52.877 33.023 1.00 31.31 226 ALA A CA 1
ATOM 1687 C C . ALA A 1 226 ? -11.957 51.679 32.840 1.00 31.31 226 ALA A C 1
ATOM 1689 O O . ALA A 1 226 ? -11.999 51.019 31.807 1.00 31.31 226 ALA A O 1
ATOM 1690 N N . GLU A 1 227 ? -12.680 51.424 33.916 1.00 45.00 227 GLU A N 1
ATOM 1691 C CA . GLU A 1 227 ? -13.578 50.333 34.281 1.00 45.00 227 GLU A CA 1
ATOM 1692 C C . GLU A 1 227 ? -14.912 50.319 33.514 1.00 45.00 227 GLU A C 1
ATOM 1694 O O . GLU A 1 227 ? -15.589 51.341 33.489 1.00 45.00 227 GLU A O 1
ATOM 1699 N N . VAL A 1 228 ? -15.353 49.158 32.990 1.00 30.50 228 VAL A N 1
ATOM 1700 C CA . VAL A 1 228 ? -16.786 48.847 32.776 1.00 30.50 228 VAL A CA 1
ATOM 1701 C C . VAL A 1 228 ? -17.068 47.340 32.934 1.00 30.50 228 VAL A C 1
ATOM 1703 O O . VAL A 1 228 ? -16.446 46.489 32.304 1.00 30.50 228 VAL A O 1
ATOM 1706 N N . LYS A 1 229 ? -18.063 47.068 33.788 1.00 41.28 229 LYS A N 1
ATOM 1707 C CA . LYS A 1 229 ? -18.734 45.809 34.165 1.00 41.28 229 LYS A CA 1
ATOM 1708 C C . LYS A 1 229 ? -18.811 44.703 33.101 1.00 41.28 229 LYS A C 1
ATOM 1710 O O . LYS A 1 229 ? -19.400 44.875 32.037 1.00 41.28 229 LYS A O 1
ATOM 1715 N N . THR A 1 230 ? -18.385 43.507 33.505 1.00 33.09 230 THR A N 1
ATOM 1716 C CA . THR A 1 230 ? -18.680 42.216 32.861 1.00 33.09 230 THR A CA 1
ATOM 1717 C C . THR A 1 230 ? -19.917 41.571 33.516 1.00 33.09 230 THR A C 1
ATOM 1719 O O . THR A 1 230 ? -20.059 41.663 34.738 1.00 33.09 230 THR A O 1
ATOM 1722 N N . PRO A 1 231 ? -20.823 40.918 32.761 1.00 36.44 231 PRO A N 1
ATOM 1723 C CA . PRO A 1 231 ? -21.954 40.199 33.339 1.00 36.44 231 PRO A CA 1
ATOM 1724 C C . PRO A 1 231 ? -21.489 38.901 34.015 1.00 36.44 231 PRO A C 1
ATOM 1726 O O . PRO A 1 231 ? -20.616 38.193 33.514 1.00 36.44 231 PRO A O 1
ATOM 1729 N N . ALA A 1 232 ? -22.093 38.603 35.165 1.00 42.94 232 ALA A N 1
ATOM 1730 C CA . ALA A 1 232 ? -21.818 37.425 35.972 1.00 42.94 232 ALA A CA 1
ATOM 1731 C C . ALA A 1 232 ? -22.139 36.130 35.208 1.00 42.94 232 ALA A C 1
ATOM 1733 O O . ALA A 1 232 ? -23.302 35.820 34.944 1.00 42.94 232 ALA A O 1
ATOM 1734 N N . ARG A 1 233 ? -21.101 35.345 34.905 1.00 35.25 233 ARG A N 1
ATOM 1735 C CA . ARG A 1 233 ? -21.226 33.908 34.667 1.00 35.25 233 ARG A CA 1
ATOM 1736 C C . ARG A 1 233 ? -20.916 33.208 35.983 1.00 35.25 233 ARG A C 1
ATOM 1738 O O . ARG A 1 233 ? -19.759 33.051 36.354 1.00 35.25 233 ARG A O 1
ATOM 1745 N N . SER A 1 234 ? -21.977 32.859 36.699 1.00 48.06 234 SER A N 1
ATOM 1746 C CA . SER A 1 234 ? -21.925 32.010 37.884 1.00 48.06 234 SER A CA 1
ATOM 1747 C C . SER A 1 234 ? -21.331 30.637 37.560 1.00 48.06 234 SER A C 1
ATOM 1749 O O . SER A 1 234 ? -21.464 30.151 36.436 1.00 48.06 234 SER A O 1
ATOM 1751 N N . GLN A 1 235 ? -20.789 30.018 38.613 1.00 51.03 235 GLN A N 1
ATOM 1752 C CA . GLN A 1 235 ? -20.176 28.686 38.718 1.00 51.03 235 GLN A CA 1
ATOM 1753 C C . GLN A 1 235 ? -18.651 28.656 38.591 1.00 51.03 235 GLN A C 1
ATOM 1755 O O . GLN A 1 235 ? -18.067 28.115 37.656 1.00 51.03 235 GLN A O 1
ATOM 1760 N N . THR A 1 236 ? -18.016 29.188 39.631 1.00 44.75 236 THR A N 1
ATOM 1761 C CA . THR A 1 236 ? -16.673 28.798 40.049 1.00 44.75 236 THR A CA 1
ATOM 1762 C C . THR A 1 236 ? -16.743 28.108 41.406 1.00 44.75 236 THR A C 1
ATOM 1764 O O . THR A 1 236 ? -17.194 28.725 42.363 1.00 44.75 236 THR A O 1
ATOM 1767 N N . ILE A 1 237 ? -16.179 26.896 41.434 1.00 51.69 237 ILE A N 1
ATOM 1768 C CA . ILE A 1 237 ? -15.286 26.379 42.482 1.00 51.69 237 ILE A CA 1
ATOM 1769 C C . ILE A 1 237 ? -15.957 26.018 43.814 1.00 51.69 237 ILE A C 1
ATOM 1771 O O . ILE A 1 237 ? -15.963 26.829 44.724 1.00 51.69 237 ILE A O 1
ATOM 1775 N N . ASP A 1 238 ? -16.361 24.750 43.951 1.00 53.50 238 ASP A N 1
ATOM 1776 C CA . ASP A 1 238 ? -16.525 24.098 45.266 1.00 53.50 238 ASP A CA 1
ATOM 1777 C C . ASP A 1 238 ? -15.884 22.692 45.355 1.00 53.50 238 ASP A C 1
ATOM 1779 O O . ASP A 1 238 ? -15.842 22.113 46.429 1.00 53.50 238 ASP A O 1
ATOM 1783 N N . ASN A 1 239 ? -15.286 22.145 44.285 1.00 60.62 239 ASN A N 1
ATOM 1784 C CA . ASN A 1 239 ? -14.815 20.742 44.291 1.00 60.62 239 ASN A CA 1
ATOM 1785 C C . ASN A 1 239 ? -13.286 20.586 44.387 1.00 60.62 239 ASN A C 1
ATOM 1787 O O . ASN A 1 239 ? -12.748 19.542 44.032 1.00 60.62 239 ASN A O 1
ATOM 1791 N N . LYS A 1 240 ? -12.535 21.615 44.797 1.00 72.06 240 LYS A N 1
ATOM 1792 C CA . LYS A 1 240 ? -11.062 21.507 44.844 1.00 72.06 240 LYS A CA 1
ATOM 1793 C C . LYS A 1 240 ? -10.599 20.475 45.878 1.00 72.06 240 LYS A C 1
ATOM 1795 O O . LYS A 1 240 ? -9.635 19.755 45.621 1.00 72.06 240 LYS A O 1
ATOM 1800 N N . ASP A 1 241 ? -11.312 20.387 46.995 1.00 71.62 241 ASP A N 1
ATOM 1801 C CA . ASP A 1 241 ? -10.997 19.457 48.077 1.00 71.62 241 ASP A CA 1
ATOM 1802 C C . ASP A 1 241 ? -11.413 18.021 47.723 1.00 71.62 241 ASP A C 1
ATOM 1804 O O . ASP A 1 241 ? -10.651 17.088 47.969 1.00 71.62 241 ASP A O 1
ATOM 1808 N N . ASP A 1 242 ? -12.535 17.847 47.015 1.00 75.81 242 ASP A N 1
ATOM 1809 C CA . ASP A 1 242 ? -12.965 16.544 46.486 1.00 75.81 242 ASP A CA 1
ATOM 1810 C C . ASP A 1 242 ? -11.993 16.005 45.424 1.00 75.81 242 ASP A C 1
ATOM 1812 O O . ASP A 1 242 ? -11.647 14.823 45.427 1.00 75.81 242 ASP A O 1
ATOM 1816 N N . LEU A 1 243 ? -11.490 16.875 44.538 1.00 71.56 243 LEU A N 1
ATOM 1817 C CA . LEU A 1 243 ? -10.465 16.495 43.561 1.00 71.56 243 LEU A CA 1
ATOM 1818 C C . LEU A 1 243 ? -9.132 16.140 44.235 1.00 71.56 243 LEU A C 1
ATOM 1820 O O . LEU A 1 243 ? -8.430 15.243 43.769 1.00 71.56 243 LEU A O 1
ATOM 1824 N N . ALA A 1 244 ? -8.762 16.831 45.316 1.00 82.81 244 ALA A N 1
ATOM 1825 C CA . ALA A 1 244 ? -7.547 16.523 46.065 1.00 82.81 244 ALA A CA 1
ATOM 1826 C C . ALA A 1 244 ? -7.654 15.168 46.786 1.00 82.81 244 ALA A C 1
ATOM 1828 O O . ALA A 1 244 ? -6.701 14.387 46.754 1.00 82.81 244 ALA A O 1
ATOM 1829 N N . ALA A 1 245 ? -8.818 14.864 47.366 1.00 85.69 245 ALA A N 1
ATOM 1830 C CA . ALA A 1 245 ? -9.093 13.578 47.997 1.00 85.69 245 ALA A CA 1
ATOM 1831 C C . ALA A 1 245 ? -9.062 12.420 46.985 1.00 85.69 245 ALA A C 1
ATOM 1833 O O . ALA A 1 245 ? -8.450 11.384 47.254 1.00 85.69 245 ALA A O 1
ATOM 1834 N N . GLU A 1 246 ? -9.647 12.604 45.797 1.00 85.50 246 GLU A N 1
ATOM 1835 C CA . GLU A 1 246 ? -9.629 11.572 44.755 1.00 85.50 246 GLU A CA 1
ATOM 1836 C C . GLU A 1 246 ? -8.220 11.356 44.187 1.00 85.50 246 GLU A C 1
ATOM 1838 O O . GLU A 1 246 ? -7.801 10.215 44.004 1.00 85.50 246 GLU A O 1
ATOM 1843 N N . ASN A 1 247 ? -7.432 12.419 43.996 1.00 81.50 247 ASN A N 1
ATOM 1844 C CA . ASN A 1 247 ? -6.032 12.281 43.581 1.00 81.50 247 ASN A CA 1
ATOM 1845 C C . ASN A 1 247 ? -5.202 11.507 44.615 1.00 81.50 247 ASN A C 1
ATOM 1847 O O . ASN A 1 247 ? -4.419 10.637 44.241 1.00 81.50 247 ASN A O 1
ATOM 1851 N N . GLN A 1 248 ? -5.409 11.759 45.910 1.00 91.88 248 GLN A N 1
ATOM 1852 C CA . GLN A 1 248 ? -4.725 11.017 46.970 1.00 91.88 248 GLN A CA 1
ATOM 1853 C C . GLN A 1 248 ? -5.133 9.535 46.991 1.00 91.88 248 GLN A C 1
ATOM 1855 O O . GLN A 1 248 ? -4.293 8.664 47.236 1.00 91.88 248 GLN A O 1
ATOM 1860 N N . ARG A 1 249 ? -6.405 9.234 46.700 1.00 92.44 249 ARG A N 1
ATOM 1861 C CA . ARG A 1 249 ? -6.898 7.857 46.574 1.00 92.44 249 ARG A CA 1
ATOM 1862 C C . ARG A 1 249 ? -6.258 7.141 45.386 1.00 92.44 249 ARG A C 1
ATOM 1864 O O . ARG A 1 249 ? -5.736 6.040 45.549 1.00 92.44 249 ARG A O 1
ATOM 1871 N N . LEU A 1 250 ? -6.241 7.788 44.221 1.00 86.00 250 LEU A N 1
ATOM 1872 C CA . LEU A 1 250 ? -5.646 7.250 42.996 1.00 86.00 250 LEU A CA 1
ATOM 1873 C C . LEU A 1 250 ? -4.139 7.010 43.153 1.00 86.00 250 LEU A C 1
ATOM 1875 O O . LEU A 1 250 ? -3.636 5.979 42.716 1.00 86.00 250 LEU A O 1
ATOM 1879 N N . GLU A 1 251 ? -3.413 7.906 43.824 1.00 92.56 251 GLU A N 1
ATOM 1880 C CA . GLU A 1 251 ? -1.990 7.708 44.130 1.00 92.56 251 GLU A CA 1
ATOM 1881 C C . GLU A 1 251 ? -1.736 6.514 45.068 1.00 92.56 251 GLU A C 1
ATOM 1883 O O . GLU A 1 251 ? -0.705 5.843 44.946 1.00 92.56 251 GLU A O 1
ATOM 1888 N N . GLY A 1 252 ? -2.669 6.228 45.982 1.00 93.94 252 GLY A N 1
ATOM 1889 C CA . GLY A 1 252 ? -2.655 5.034 46.830 1.00 93.94 252 GLY A CA 1
ATOM 1890 C C . GLY A 1 252 ? -2.874 3.751 46.028 1.00 93.94 252 GLY A C 1
ATOM 1891 O O . GLY A 1 252 ? -2.036 2.853 46.071 1.00 93.94 252 GLY A O 1
ATOM 1892 N N . GLU A 1 253 ? -3.932 3.699 45.216 1.00 91.69 253 GLU A N 1
ATOM 1893 C CA . GLU A 1 253 ? -4.230 2.548 44.348 1.00 91.69 253 GLU A CA 1
ATOM 1894 C C . GLU A 1 253 ? -3.061 2.238 43.390 1.00 91.69 253 GLU A C 1
ATOM 1896 O O . GLU A 1 253 ? -2.709 1.079 43.159 1.00 91.69 253 GLU A O 1
ATOM 1901 N N . LEU A 1 254 ? -2.396 3.276 42.872 1.00 89.31 254 LEU A N 1
ATOM 1902 C CA . LEU A 1 254 ? -1.253 3.142 41.968 1.00 89.31 254 LEU A CA 1
ATOM 1903 C C . LEU A 1 254 ? 0.003 2.620 42.688 1.00 89.31 254 LEU A C 1
ATOM 1905 O O . LEU A 1 254 ? 0.818 1.913 42.088 1.00 89.31 254 LEU A O 1
ATOM 1909 N N . ARG A 1 255 ? 0.162 2.926 43.981 1.00 90.75 255 ARG A N 1
ATOM 1910 C CA . ARG A 1 255 ? 1.226 2.371 44.829 1.00 90.75 255 ARG A CA 1
ATOM 1911 C C . ARG A 1 255 ? 1.007 0.883 45.088 1.00 90.75 255 ARG A C 1
ATOM 1913 O O . ARG A 1 255 ? 1.937 0.107 44.873 1.00 90.75 255 ARG A O 1
ATOM 1920 N N . ASP A 1 256 ? -0.210 0.498 45.450 1.00 91.44 256 ASP A N 1
ATOM 1921 C CA . ASP A 1 256 ? -0.573 -0.898 45.711 1.00 91.44 256 ASP A CA 1
ATOM 1922 C C . ASP A 1 256 ? -0.457 -1.746 44.435 1.00 91.44 256 ASP A C 1
ATOM 1924 O O . ASP A 1 256 ? 0.065 -2.862 44.456 1.00 91.44 256 ASP A O 1
ATOM 1928 N N . ALA A 1 257 ? -0.859 -1.194 43.284 1.00 88.69 257 ALA A N 1
ATOM 1929 C CA . ALA A 1 257 ? -0.682 -1.839 41.985 1.00 88.69 257 ALA A CA 1
ATOM 1930 C C . ALA A 1 257 ? 0.803 -2.061 41.645 1.00 88.69 257 ALA A C 1
ATOM 1932 O O . ALA A 1 257 ? 1.175 -3.143 41.189 1.00 88.69 257 ALA A O 1
ATOM 1933 N N . ARG A 1 258 ? 1.671 -1.073 41.908 1.00 86.56 258 ARG A N 1
ATOM 1934 C CA . ARG A 1 258 ? 3.128 -1.198 41.710 1.00 86.56 258 ARG A CA 1
ATOM 1935 C C . ARG A 1 258 ? 3.761 -2.227 42.644 1.00 86.56 258 ARG A C 1
ATOM 1937 O O . ARG A 1 258 ? 4.680 -2.930 42.235 1.00 86.56 258 ARG A O 1
ATOM 1944 N N . GLU A 1 259 ? 3.284 -2.330 43.879 1.00 89.50 259 GLU A N 1
ATOM 1945 C CA . GLU A 1 259 ? 3.743 -3.351 44.823 1.00 89.50 259 GLU A CA 1
ATOM 1946 C C . GLU A 1 259 ? 3.287 -4.753 44.406 1.00 89.50 259 GLU A C 1
ATOM 1948 O O . GLU A 1 259 ? 4.073 -5.697 44.439 1.00 89.50 259 GLU A O 1
ATOM 1953 N N . LYS A 1 260 ? 2.058 -4.885 43.900 1.00 87.75 260 LYS A N 1
ATOM 1954 C CA . LYS A 1 260 ? 1.549 -6.146 43.358 1.00 87.75 260 LYS A CA 1
ATOM 1955 C C . LYS A 1 260 ? 2.327 -6.610 42.128 1.00 87.75 260 LYS A C 1
ATOM 1957 O O . LYS A 1 260 ? 2.620 -7.796 42.022 1.00 87.75 260 LYS A O 1
ATOM 1962 N N . ILE A 1 261 ? 2.700 -5.689 41.238 1.00 83.50 261 ILE A N 1
ATOM 1963 C CA . ILE A 1 261 ? 3.577 -5.982 40.095 1.00 83.50 261 ILE A CA 1
ATOM 1964 C C . ILE A 1 261 ? 4.942 -6.468 40.590 1.00 83.50 261 ILE A C 1
ATOM 1966 O O . ILE A 1 261 ? 5.380 -7.533 40.177 1.00 83.50 261 ILE A O 1
ATOM 1970 N N . ARG A 1 262 ? 5.563 -5.765 41.546 1.00 83.38 262 ARG A N 1
ATOM 1971 C CA . ARG A 1 262 ? 6.854 -6.169 42.125 1.00 83.38 262 ARG A CA 1
ATOM 1972 C C . ARG A 1 262 ? 6.806 -7.562 42.762 1.00 83.38 262 ARG A C 1
ATOM 1974 O O . ARG A 1 262 ? 7.745 -8.334 42.610 1.00 83.38 262 ARG A O 1
ATOM 1981 N N . ASN A 1 263 ? 5.719 -7.887 43.460 1.00 79.50 263 ASN A N 1
ATOM 1982 C CA . ASN A 1 263 ? 5.543 -9.200 44.080 1.00 79.50 263 ASN A CA 1
ATOM 1983 C C . ASN A 1 263 ? 5.344 -10.307 43.033 1.00 79.50 263 ASN A C 1
ATOM 1985 O O . ASN A 1 263 ? 5.853 -11.405 43.216 1.00 79.50 263 ASN A O 1
ATOM 1989 N N . LEU A 1 264 ? 4.660 -10.016 41.921 1.00 76.94 264 LEU A N 1
ATOM 1990 C CA . LEU A 1 264 ? 4.494 -10.954 40.804 1.00 76.94 264 LEU A CA 1
ATOM 1991 C C . LEU A 1 264 ? 5.783 -11.131 39.981 1.00 76.94 264 LEU A C 1
ATOM 1993 O O . LEU A 1 264 ? 6.031 -12.213 39.458 1.00 76.94 264 LEU A O 1
ATOM 1997 N N . GLU A 1 265 ? 6.614 -10.093 39.882 1.00 73.75 265 GLU A N 1
ATOM 1998 C CA . GLU A 1 265 ? 7.928 -10.145 39.224 1.00 73.75 265 GLU A CA 1
ATOM 1999 C C . GLU A 1 265 ? 8.987 -10.878 40.069 1.00 73.75 265 GLU A C 1
ATOM 2001 O O . GLU A 1 265 ? 9.949 -11.403 39.514 1.00 73.75 265 GLU A O 1
ATOM 2006 N N . GLY A 1 266 ? 8.804 -10.967 41.392 1.00 62.06 266 GLY A N 1
ATOM 2007 C CA . GLY A 1 266 ? 9.674 -11.729 42.298 1.00 62.06 266 GLY A CA 1
ATOM 2008 C C . GLY A 1 266 ? 9.483 -13.253 42.260 1.00 62.06 266 GLY A C 1
ATOM 2009 O O . GLY A 1 266 ? 10.358 -13.974 42.736 1.00 62.06 266 GLY A O 1
ATOM 2010 N N . ASP A 1 267 ? 8.381 -13.742 41.680 1.00 56.03 267 ASP A N 1
ATOM 2011 C CA . ASP A 1 267 ? 8.008 -15.169 41.646 1.00 56.03 267 ASP A CA 1
ATOM 2012 C C . ASP A 1 267 ? 8.423 -15.902 40.353 1.00 56.03 267 ASP A C 1
ATOM 2014 O O . ASP A 1 267 ? 8.167 -17.099 40.205 1.00 56.03 267 ASP A O 1
ATOM 2018 N N . TYR A 1 268 ? 9.108 -15.230 39.419 1.00 47.19 268 TYR A N 1
ATOM 2019 C CA . TYR A 1 268 ? 9.742 -15.896 38.277 1.00 47.19 268 TYR A CA 1
ATOM 2020 C C . TYR A 1 268 ? 11.230 -16.144 38.565 1.00 47.19 268 TYR A C 1
ATOM 2022 O O . TYR A 1 268 ? 12.038 -15.223 38.423 1.00 47.19 268 TYR A O 1
ATOM 2030 N N . PRO A 1 269 ? 11.651 -17.372 38.929 1.00 52.50 269 PRO A N 1
ATOM 2031 C CA . PRO A 1 269 ? 13.068 -17.704 38.907 1.00 52.50 269 PRO A CA 1
ATOM 2032 C C . PRO A 1 269 ? 13.581 -17.566 37.468 1.00 52.50 269 PRO A C 1
ATOM 2034 O O . PRO A 1 269 ? 13.039 -18.182 36.549 1.00 52.50 269 PRO A O 1
ATOM 2037 N N . CYS A 1 270 ? 14.623 -16.752 37.273 1.00 46.78 270 CYS A N 1
ATOM 2038 C CA . CYS A 1 270 ? 15.346 -16.640 36.007 1.00 46.78 270 CYS A CA 1
ATOM 2039 C C . CYS A 1 270 ? 15.712 -18.041 35.484 1.00 46.78 270 CYS A C 1
ATOM 2041 O O . CYS A 1 270 ? 16.474 -18.748 36.153 1.00 46.78 270 CYS A O 1
ATOM 2043 N N . PRO A 1 271 ? 15.233 -18.468 34.302 1.00 45.50 271 PRO A N 1
ATOM 2044 C CA . PRO A 1 271 ? 15.687 -19.716 33.724 1.00 45.50 271 PRO A CA 1
ATOM 2045 C C . PRO A 1 271 ? 17.054 -19.492 33.066 1.00 45.50 271 PRO A C 1
ATOM 2047 O O . PRO A 1 271 ? 17.158 -18.838 32.033 1.00 45.50 271 PRO A O 1
ATOM 2050 N N . GLY A 1 272 ? 18.093 -20.082 33.663 1.00 42.72 272 GLY A N 1
ATOM 2051 C CA . GLY A 1 272 ? 19.289 -20.518 32.939 1.00 42.72 272 GLY A CA 1
ATOM 2052 C C . GLY A 1 272 ? 20.486 -19.568 32.928 1.00 42.72 272 GLY A C 1
ATOM 2053 O O . GLY A 1 272 ? 20.836 -19.024 31.887 1.00 42.72 272 GLY A O 1
ATOM 2054 N N . ALA A 1 273 ? 21.204 -19.486 34.050 1.00 46.31 273 ALA A N 1
ATOM 2055 C CA . ALA A 1 273 ? 22.663 -19.524 33.992 1.00 46.31 273 ALA A CA 1
ATOM 2056 C C . ALA A 1 273 ? 23.060 -20.996 34.174 1.00 46.31 273 ALA A C 1
ATOM 2058 O O . ALA A 1 273 ? 22.974 -21.527 35.280 1.00 46.31 273 ALA A O 1
ATOM 2059 N N . VAL A 1 274 ? 23.384 -21.669 33.072 1.00 48.03 274 VAL A N 1
ATOM 2060 C CA . VAL A 1 274 ? 23.992 -23.004 33.080 1.00 48.03 274 VAL A CA 1
ATOM 2061 C C . VAL A 1 274 ? 25.417 -22.827 32.569 1.00 48.03 274 VAL A C 1
ATOM 2063 O O . VAL A 1 274 ? 25.604 -22.193 31.528 1.00 48.03 274 VAL A O 1
ATOM 2066 N N . GLU A 1 275 ? 26.367 -23.302 33.377 1.00 41.78 275 GLU A N 1
ATOM 2067 C CA . GLU A 1 275 ? 27.809 -23.414 33.101 1.00 41.78 275 GLU A CA 1
ATOM 2068 C C . GLU A 1 275 ? 28.129 -24.124 31.779 1.00 41.78 275 GLU A C 1
ATOM 2070 O O . GLU A 1 275 ? 27.379 -25.053 31.396 1.00 41.78 275 GLU A O 1
#

Radius of gyration: 35.57 Å; chains: 1; bounding box: 73×91×100 Å

Sequence (275 aa):
MSERQVGIWETGGLANVKTIGLDQSAGVVMPFWTDNNILFLAGKGDGNIRYYEYDSDTLYALDEHKSSEPQRGMCFLPRRALRIADCEIARAYKVHGSSIEPIAFIVPRKADSFQSDIFPPAPSIEPSLSASEFFNGKVVPRKLVDLSNGSTLDGPKPSAAPSFSAATPATPATPASASPYAIQPTRTFSASAPTPAAAPQPAAISIPEPKRTFSTSPSPTPVTAAEVKTPARSQTIDNKDDLAAENQRLEGELRDAREKIRNLEGDYPCPGAVE